Protein 1W9T (pdb70)

B-factor: mean 19.33, std 8.48, range [6.6, 67.16]

CATH classification: 2.60.120.260

Organism: Halalkalibacterium halodurans (strain ATCC BAA-125 / DSM 18197 / FERM 7344 / JCM 9153 / C-125) (NCBI:txid272558)

Solvent-accessible surface area: 11895 Å² total; per-residue (Å²): 142,105,47,81,0,45,113,144,14,67,0,51,53,65,66,37,44,1,6,8,81,63,54,51,12,116,10,124,85,36,50,56,0,0,0,90,0,5,36,22,0,32,0,35,0,57,106,0,74,0,124,140,81,4,57,28,0,29,0,41,0,0,0,77,23,92,3,13,78,0,13,0,49,25,55,38,42,119,16,108,74,42,12,60,1,121,3,56,78,14,53,11,88,48,105,30,73,56,21,91,12,121,4,153,5,132,69,24,70,53,44,1,13,0,10,0,62,27,32,80,159,70,51,0,0,5,0,5,15,1,6,1,120,70,140,107,46,82,0,43,113,144,13,68,0,49,54,65,68,36,77,42,50,7,99,67,54,50,11,118,11,119,85,36,52,56,0,0,0,109,0,49,56,34,18,50,0,36,0,57,104,0,73,0,135,141,79,3,58,28,0,34,0,42,0,0,0,75,22,92,3,14,46,0,2,0,0,25,56,38,40,14,12,18,50,40,12,57,2,119,4,55,78,18,53,11,89,50,104,32,71,55,19,92,12,120,4,154,4,132,71,23,74,55,46,0,13,0,10,0,8,27,33,107,152,70,52,0,0,6,0,5,14,0,4,1,120,54

Radius of gyration: 19.8 Å; Cα contacts (8 Å, |Δi|>4): 829; chains: 2; bounding box: 43×45×56 Å

Sequence (268 aa):
DLKNPYERIQAEAYDAMSGIQTEGTDDDGGGDNIGWINDGDWVKYERVHFERDASSIEVRVASDTPGGRIEIRTGSPTGTLLGDVQVPNTGGWQQWQTVTGNVQIQPGTYDVYLVFKGSPEYDLMNVNWFVFRADLKNPYERIQAEAYDAMSGIQTEGTDDDGGGDNIGWINDGDWVKYERVHFERDASSIEVRVASDTPGGRIEIRTGSPTGTLLGDVQVPNTGGWQQWQTVTGNVQIQPGTYDVYLVFKGSPEYDLMNVNWFVFRA

GO terms:
  GO:0042973 glucan endo-1,3-beta-D-glucosidase activity (F, IDA)
  GO:0000272 polysaccharide catabolic process (P, IDA)

Nearest PDB structures (foldseek):
  1w9s-assembly1_A  TM=1.007E+00  e=1.368E-25  Halalkalibacterium halodurans
  2v4v-assembly1_A  TM=9.618E-01  e=4.106E-14  Ruminiclostridium cellulolyticum
  3c7o-assembly1_A  TM=9.466E-01  e=1.843E-11  Bacillus subtilis
  5fui-assembly1_A  TM=9.137E-01  e=2.925E-11  Zobellia galactanivorans
  8hcj-assembly2_F  TM=9.171E-01  e=2.657E-10  Pseudopedobacter saltans DSM 12145

Structure (mmCIF, N/CA/C/O backbone):
data_1W9T
#
_entry.id   1W9T
#
_cell.length_a   30.711
_cell.length_b   40.967
_cell.length_c   56.039
_cell.angle_alpha   108.89
_cell.angle_beta   105.87
_cell.angle_gamma   90.03
#
_symmetry.space_group_name_H-M   'P 1'
#
loop_
_entity.id
_entity.type
_entity.pdbx_description
1 polymer 'BH0236 PROTEIN'
2 branched beta-D-xylopyranose-(1-4)-beta-D-xylopyranose
3 non-polymer 'SODIUM ION'
4 non-polymer alpha-D-xylopyranose
5 non-polymer beta-D-xylopyranose
6 water water
#
loop_
_atom_site.group_PDB
_atom_site.id
_atom_site.type_symbol
_atom_site.label_atom_id
_atom_site.label_alt_id
_atom_site.label_comp_id
_atom_site.label_asym_id
_atom_site.label_entity_id
_atom_site.label_seq_id
_atom_site.pdbx_PDB_ins_code
_atom_site.Cartn_x
_atom_site.Cartn_y
_atom_site.Cartn_z
_atom_site.occupancy
_atom_site.B_iso_or_equiv
_atom_site.auth_seq_id
_atom_site.auth_comp_id
_atom_site.auth_asym_id
_atom_site.auth_atom_id
_atom_site.pdbx_PDB_model_num
ATOM 1 N N . ASP A 1 7 ? 7.078 -17.787 0.010 1.00 32.07 7 ASP A N 1
ATOM 2 C CA . ASP A 1 7 ? 7.017 -16.587 -0.853 1.00 30.79 7 ASP A CA 1
ATOM 3 C C . ASP A 1 7 ? 5.596 -16.007 -1.051 1.00 27.33 7 ASP A C 1
ATOM 4 O O . ASP A 1 7 ? 5.425 -15.098 -1.879 1.00 28.23 7 ASP A O 1
ATOM 9 N N . LEU A 1 8 ? 4.570 -16.528 -0.358 1.00 23.83 8 LEU A N 1
ATOM 10 C CA . LEU A 1 8 ? 3.260 -15.884 -0.445 1.00 20.37 8 LEU A CA 1
ATOM 11 C C . LEU A 1 8 ? 3.252 -14.873 0.655 1.00 19.02 8 LEU A C 1
ATOM 12 O O . LEU A 1 8 ? 3.847 -15.095 1.701 1.00 19.17 8 LEU A O 1
ATOM 17 N N . LYS A 1 9 ? 2.568 -13.776 0.430 1.00 14.77 9 LYS A N 1
ATOM 18 C CA . LYS A 1 9 ? 2.348 -12.788 1.464 1.00 14.90 9 LYS A CA 1
ATOM 19 C C . LYS A 1 9 ? 0.967 -12.968 2.106 1.00 14.28 9 LYS A C 1
ATOM 20 O O . LYS A 1 9 ? -0.019 -13.363 1.462 1.00 16.23 9 LYS A O 1
ATOM 26 N N . ASN A 1 10 ? 0.922 -12.634 3.389 1.00 14.19 10 ASN A N 1
ATOM 27 C CA . ASN A 1 10 ? -0.293 -12.723 4.173 1.00 13.99 10 ASN A CA 1
ATOM 28 C C . ASN A 1 10 ? -0.976 -11.350 4.298 1.00 13.25 10 ASN A C 1
ATOM 29 O O . ASN A 1 10 ? -0.460 -10.502 5.008 1.00 13.53 10 ASN A O 1
ATOM 34 N N . PRO A 1 11 ? -2.102 -11.103 3.628 1.00 12.65 11 PRO A N 1
ATOM 35 C CA . PRO A 1 11 ? -2.720 -9.779 3.668 1.00 12.81 11 PRO A CA 1
ATOM 36 C C . PRO A 1 11 ? -3.347 -9.448 4.989 1.00 13.30 11 PRO A C 1
ATOM 37 O O . PRO A 1 11 ? -3.704 -8.273 5.219 1.00 12.33 11 PRO A O 1
ATOM 41 N N . TYR A 1 12 ? -3.498 -10.466 5.866 1.00 14.84 12 TYR A N 1
ATOM 42 C CA . TYR A 1 12 ? -4.229 -10.258 7.125 1.00 14.80 12 TYR A CA 1
ATOM 43 C C . TYR A 1 12 ? -3.279 -9.982 8.301 1.00 15.10 12 TYR A C 1
ATOM 44 O O . TYR A 1 12 ? -3.712 -9.895 9.486 1.00 14.73 12 TYR A O 1
ATOM 53 N N . GLU A 1 13 ? -1.986 -9.845 7.982 1.00 14.37 13 GLU A N 1
ATOM 54 C CA . GLU A 1 13 ? -0.984 -9.284 8.884 1.00 15.52 13 GLU A CA 1
ATOM 55 C C . GLU A 1 13 ? -0.311 -8.104 8.160 1.00 13.81 13 GLU A C 1
ATOM 56 O O . GLU A 1 13 ? -0.418 -8.000 6.950 1.00 14.09 13 GLU A O 1
ATOM 62 N N . ARG A 1 14 ? 0.353 -7.217 8.888 1.00 12.75 14 ARG A N 1
ATOM 63 C CA . ARG A 1 14 ? 0.911 -6.019 8.248 1.00 12.26 14 ARG A CA 1
ATOM 64 C C . ARG A 1 14 ? 1.889 -6.432 7.175 1.00 13.56 14 ARG A C 1
ATOM 65 O O . ARG A 1 14 ? 2.663 -7.369 7.350 1.00 13.94 14 ARG A O 1
ATOM 73 N N . ILE A 1 15 ? 1.801 -5.712 6.071 1.00 12.72 15 ILE A N 1
ATOM 74 C CA . ILE A 1 15 ? 2.746 -5.792 4.979 1.00 12.43 15 ILE A CA 1
ATOM 75 C C . ILE A 1 15 ? 3.473 -4.466 4.985 1.00 12.78 15 ILE A C 1
ATOM 76 O O . ILE A 1 15 ? 2.849 -3.414 4.884 1.00 11.00 15 ILE A O 1
ATOM 81 N N . GLN A 1 16 ? 4.803 -4.519 5.122 1.00 11.74 16 GLN A N 1
ATOM 82 C CA . GLN A 1 16 ? 5.603 -3.320 5.157 1.00 12.69 16 GLN A CA 1
ATOM 83 C C . GLN A 1 16 ? 5.710 -2.760 3.775 1.00 12.06 16 GLN A C 1
ATOM 84 O O . GLN A 1 16 ? 6.026 -3.491 2.837 1.00 13.09 16 GLN A O 1
ATOM 90 N N . ALA A 1 17 ? 5.460 -1.479 3.649 1.00 11.30 17 ALA A N 1
ATOM 91 C CA . ALA A 1 17 ? 5.348 -0.855 2.348 1.00 12.59 17 ALA A CA 1
ATOM 92 C C . ALA A 1 17 ? 6.660 -0.944 1.589 1.00 12.12 17 ALA A C 1
ATOM 93 O O . ALA A 1 17 ? 6.612 -0.987 0.341 1.00 13.22 17 ALA A O 1
ATOM 95 N N . GLU A 1 18 ? 7.800 -0.920 2.304 1.00 13.28 18 GLU A N 1
ATOM 96 C CA . GLU A 1 18 ? 9.124 -0.940 1.650 1.00 14.92 18 GLU A CA 1
ATOM 97 C C . GLU A 1 18 ? 9.455 -2.283 1.062 1.00 15.67 18 GLU A C 1
ATOM 98 O O . GLU A 1 18 ? 10.405 -2.398 0.280 1.00 16.16 18 GLU A O 1
ATOM 104 N N . ALA A 1 19 ? 8.692 -3.308 1.450 1.00 16.09 19 ALA A N 1
ATOM 105 C CA . ALA A 1 19 ? 8.941 -4.663 0.986 1.00 16.33 19 ALA A CA 1
ATOM 106 C C . ALA A 1 19 ? 8.200 -4.946 -0.329 1.00 16.22 19 ALA A C 1
ATOM 107 O O . ALA A 1 19 ? 7.535 -5.970 -0.501 1.00 16.40 19 ALA A O 1
ATOM 109 N N . TYR A 1 20 ? 8.282 -4.003 -1.262 1.00 15.38 20 TYR A N 1
ATOM 110 C CA . TYR A 1 20 ? 7.561 -4.172 -2.512 1.00 15.19 20 TYR A CA 1
ATOM 111 C C . TYR A 1 20 ? 8.417 -5.011 -3.454 1.00 13.88 20 TYR A C 1
ATOM 112 O O . TYR A 1 20 ? 9.635 -5.135 -3.270 1.00 15.75 20 TYR A O 1
ATOM 121 N N . ASP A 1 21 ? 7.769 -5.567 -4.463 1.00 13.24 21 ASP A N 1
ATOM 122 C CA . ASP A 1 21 ? 8.424 -6.372 -5.533 1.00 12.53 21 ASP A CA 1
ATOM 123 C C . ASP A 1 21 ? 8.676 -5.580 -6.821 1.00 13.03 21 ASP A C 1
ATOM 124 O O . ASP A 1 21 ? 9.582 -5.937 -7.593 1.00 16.20 21 ASP A O 1
ATOM 129 N N . ALA A 1 22 ? 7.963 -4.491 -7.042 1.00 13.06 22 ALA A N 1
ATOM 130 C CA . ALA A 1 22 ? 8.302 -3.541 -8.072 1.00 12.09 22 ALA A CA 1
ATOM 131 C C . ALA A 1 22 ? 7.659 -2.227 -7.693 1.00 12.61 22 ALA A C 1
ATOM 132 O O . ALA A 1 22 ? 6.773 -2.190 -6.822 1.00 13.31 22 ALA A O 1
ATOM 134 N N . MET A 1 23 ? 8.125 -1.145 -8.288 1.00 12.62 23 MET A N 1
ATOM 135 C CA . MET A 1 23 ? 7.527 0.147 -8.002 1.00 12.79 23 MET A CA 1
ATOM 136 C C . MET A 1 23 ? 7.718 1.090 -9.169 1.00 13.36 23 MET A C 1
ATOM 137 O O . MET A 1 23 ? 8.449 0.784 -10.126 1.00 13.66 23 MET A O 1
ATOM 142 N N . SER A 1 24 ? 6.996 2.203 -9.081 1.00 12.74 24 SER A N 1
ATOM 143 C CA . SER A 1 24 ? 7.188 3.318 -10.019 1.00 12.10 24 SER A CA 1
ATOM 144 C C . SER A 1 24 ? 7.130 4.611 -9.236 1.00 11.75 24 SER A C 1
ATOM 145 O O . SER A 1 24 ? 6.092 4.941 -8.620 1.00 13.09 24 SER A O 1
ATOM 148 N N . GLY A 1 25 ? 8.187 5.366 -9.307 1.00 11.80 25 GLY A N 1
ATOM 149 C CA . GLY A 1 25 ? 8.160 6.738 -8.820 1.00 11.61 25 GLY A CA 1
ATOM 150 C C . GLY A 1 25 ? 8.627 7.027 -7.411 1.00 12.74 25 GLY A C 1
ATOM 151 O O . GLY A 1 25 ? 8.725 8.230 -7.038 1.00 11.91 25 GLY A O 1
ATOM 152 N N . ILE A 1 26 ? 8.922 5.983 -6.608 1.00 12.49 26 ILE A N 1
ATOM 153 C CA . ILE A 1 26 ? 9.109 6.210 -5.170 1.00 13.17 26 ILE A CA 1
ATOM 154 C C . ILE A 1 26 ? 10.516 5.895 -4.634 1.00 13.92 26 ILE A C 1
ATOM 155 O O . ILE A 1 26 ? 11.355 5.356 -5.354 1.00 13.77 26 ILE A O 1
ATOM 160 N N . GLN A 1 27 ? 10.732 6.214 -3.358 1.00 14.89 27 GLN A N 1
ATOM 161 C CA . GLN A 1 27 ? 12.028 6.044 -2.693 1.00 16.37 27 GLN A CA 1
ATOM 162 C C . GLN A 1 27 ? 11.707 5.614 -1.250 1.00 15.53 27 GLN A C 1
ATOM 163 O O . GLN A 1 27 ? 10.592 5.813 -0.765 1.00 14.25 27 GLN A O 1
ATOM 169 N N . THR A 1 28 ? 12.671 4.992 -0.589 1.00 15.17 28 THR A N 1
ATOM 170 C CA . THR A 1 28 ? 12.490 4.576 0.806 1.00 15.55 28 THR A CA 1
ATOM 171 C C . THR A 1 28 ? 13.377 5.409 1.726 1.00 15.58 28 THR A C 1
ATOM 172 O O . THR A 1 28 ? 14.370 6.007 1.287 1.00 15.40 28 THR A O 1
ATOM 176 N N . GLU A 1 29 ? 12.980 5.464 2.988 1.00 14.74 29 GLU A N 1
ATOM 177 C CA . GLU A 1 29 ? 13.728 6.163 4.044 1.00 14.74 29 GLU A CA 1
ATOM 178 C C . GLU A 1 29 ? 13.363 5.510 5.398 1.00 14.82 29 GLU A C 1
ATOM 179 O O . GLU A 1 29 ? 12.339 4.791 5.557 1.00 14.14 29 GLU A O 1
ATOM 185 N N . GLY A 1 30 ? 14.209 5.766 6.372 1.00 16.26 30 GLY A N 1
ATOM 186 C CA . GLY A 1 30 ? 13.962 5.299 7.732 1.00 16.08 30 GLY A CA 1
ATOM 187 C C . GLY A 1 30 ? 12.802 6.096 8.305 1.00 16.17 30 GLY A C 1
ATOM 188 O O . GLY A 1 30 ? 12.724 7.310 8.083 1.00 16.70 30 GLY A O 1
ATOM 189 N N . THR A 1 31 ? 11.901 5.411 9.007 1.00 16.39 31 THR A N 1
ATOM 190 C CA . THR A 1 31 ? 10.756 6.057 9.612 1.00 17.33 31 THR A CA 1
ATOM 191 C C . THR A 1 31 ? 10.969 6.411 11.100 1.00 18.50 31 THR A C 1
ATOM 192 O O . THR A 1 31 ? 11.657 5.703 11.808 1.00 17.11 31 THR A O 1
ATOM 196 N N . ASP A 1 32 ? 10.358 7.513 11.546 1.00 20.24 32 ASP A N 1
ATOM 197 C CA . ASP A 1 32 ? 10.258 7.911 12.939 1.00 21.66 32 ASP A CA 1
ATOM 198 C C . ASP A 1 32 ? 8.959 7.447 13.565 1.00 22.61 32 ASP A C 1
ATOM 199 O O . ASP A 1 32 ? 8.636 7.799 14.699 1.00 22.65 32 ASP A O 1
ATOM 204 N N . ASP A 1 33 ? 8.189 6.633 12.859 1.00 21.95 33 ASP A N 1
ATOM 205 C CA . ASP A 1 33 ? 7.006 6.041 13.455 1.00 22.83 33 ASP A CA 1
ATOM 206 C C . ASP A 1 33 ? 7.446 5.115 14.543 1.00 25.27 33 ASP A C 1
ATOM 207 O O . ASP A 1 33 ? 8.561 4.571 14.506 1.00 24.29 33 ASP A O 1
ATOM 212 N N . ASP A 1 34 ? 6.566 4.907 15.514 1.00 29.75 34 ASP A N 1
ATOM 213 C CA . ASP A 1 34 ? 6.890 3.989 16.598 1.00 33.18 34 ASP A CA 1
ATOM 214 C C . ASP A 1 34 ? 7.087 2.585 16.010 1.00 33.06 34 ASP A C 1
ATOM 215 O O . ASP A 1 34 ? 6.439 2.199 15.070 1.00 34.44 34 ASP A O 1
ATOM 220 N N . GLY A 1 35 ? 8.097 1.872 16.495 1.00 33.06 35 GLY A N 1
ATOM 221 C CA . GLY A 1 35 ? 8.459 0.595 15.935 1.00 32.09 35 GLY A CA 1
ATOM 222 C C . GLY A 1 35 ? 9.616 0.772 14.981 1.00 31.62 35 GLY A C 1
ATOM 223 O O . GLY A 1 35 ? 10.178 -0.208 14.558 1.00 33.60 35 GLY A O 1
ATOM 224 N N . GLY A 1 36 ? 9.966 2.001 14.597 1.00 29.23 36 GLY A N 1
ATOM 225 C CA . GLY A 1 36 ? 11.073 2.203 13.665 1.00 27.64 36 GLY A CA 1
ATOM 226 C C . GLY A 1 36 ? 10.829 1.503 12.349 1.00 25.98 36 GLY A C 1
ATOM 227 O O . GLY A 1 36 ? 9.692 1.303 11.940 1.00 26.63 36 GLY A O 1
ATOM 228 N N . GLY A 1 37 ? 11.892 1.078 11.698 1.00 23.45 37 GLY A N 1
ATOM 229 C CA . GLY A 1 37 ? 11.765 0.522 10.350 1.00 21.34 37 GLY A CA 1
ATOM 230 C C . GLY A 1 37 ? 11.816 1.580 9.257 1.00 19.12 37 GLY A C 1
ATOM 231 O O . GLY A 1 37 ? 12.481 2.618 9.398 1.00 16.82 37 GLY A O 1
ATOM 232 N N . ASP A 1 38 ? 11.099 1.328 8.163 1.00 17.00 38 ASP A N 1
ATOM 233 C CA . ASP A 1 38 ? 11.193 2.198 7.003 1.00 16.32 38 ASP A CA 1
ATOM 234 C C . ASP A 1 38 ? 9.820 2.570 6.469 1.00 15.59 38 ASP A C 1
ATOM 235 O O . ASP A 1 38 ? 8.842 1.908 6.751 1.00 15.01 38 ASP A O 1
ATOM 240 N N . ASN A 1 39 ? 9.779 3.614 5.660 1.00 13.71 39 ASN A N 1
ATOM 241 C CA . ASN A 1 39 ? 8.580 3.937 4.887 1.00 13.91 39 ASN A CA 1
ATOM 242 C C . ASN A 1 39 ? 8.961 4.208 3.446 1.00 13.22 39 ASN A C 1
ATOM 243 O O . ASN A 1 39 ? 10.150 4.485 3.152 1.00 13.02 39 ASN A O 1
ATOM 248 N N . ILE A 1 40 ? 7.980 4.092 2.544 1.00 12.90 40 ILE A N 1
ATOM 249 C CA . ILE A 1 40 ? 8.118 4.606 1.218 1.00 12.95 40 ILE A CA 1
ATOM 250 C C . ILE A 1 40 ? 7.667 6.064 1.231 1.00 12.93 40 ILE A C 1
ATOM 251 O O . ILE A 1 40 ? 6.871 6.512 2.112 1.00 11.44 40 ILE A O 1
ATOM 256 N N . GLY A 1 41 ? 8.216 6.831 0.302 1.00 13.02 41 GLY A N 1
ATOM 257 C CA . GLY A 1 41 ? 7.917 8.266 0.239 1.00 12.54 41 GLY A CA 1
ATOM 258 C C . GLY A 1 41 ? 8.266 8.791 -1.141 1.00 12.55 41 GLY A C 1
ATOM 259 O O . GLY A 1 41 ? 8.416 7.996 -2.092 1.00 12.79 41 GLY A O 1
ATOM 260 N N . TRP A 1 42 ? 8.360 10.105 -1.255 1.00 12.85 42 TRP A N 1
ATOM 261 C CA . TRP A 1 42 ? 8.490 10.790 -2.544 1.00 13.42 42 TRP A CA 1
ATOM 262 C C . TRP A 1 42 ? 7.388 10.304 -3.521 1.00 12.77 42 TRP A C 1
ATOM 263 O O . TRP A 1 42 ? 7.666 9.850 -4.652 1.00 13.55 42 TRP A O 1
ATOM 274 N N . ILE A 1 43 ? 6.156 10.312 -2.995 1.00 12.99 43 ILE A N 1
ATOM 275 C CA . ILE A 1 43 ? 4.978 9.755 -3.705 1.00 13.10 43 ILE A CA 1
ATOM 276 C C . ILE A 1 43 ? 4.282 10.870 -4.461 1.00 13.72 43 ILE A C 1
ATOM 277 O O . ILE A 1 43 ? 4.006 11.933 -3.903 1.00 11.59 43 ILE A O 1
ATOM 282 N N . ASN A 1 44 ? 4.094 10.627 -5.776 1.00 13.07 44 ASN A N 1
ATOM 283 C CA . ASN A 1 44 ? 3.362 11.554 -6.649 1.00 13.20 44 ASN A CA 1
ATOM 284 C C . ASN A 1 44 ? 2.217 10.899 -7.395 1.00 12.36 44 ASN A C 1
ATOM 285 O O . ASN A 1 44 ? 2.110 9.680 -7.483 1.00 11.64 44 ASN A O 1
ATOM 290 N N . ASP A 1 45 ? 1.322 11.724 -7.910 1.00 13.16 45 ASP A N 1
ATOM 291 C CA . ASP A 1 45 ? 0.157 11.263 -8.636 1.00 13.05 45 ASP A CA 1
ATOM 292 C C . ASP A 1 45 ? 0.558 10.297 -9.755 1.00 13.05 45 ASP A C 1
ATOM 293 O O . ASP A 1 45 ? 1.300 10.692 -10.680 1.00 14.83 45 ASP A O 1
ATOM 298 N N . GLY A 1 46 ? 0.049 9.069 -9.705 1.00 13.02 46 GLY A N 1
ATOM 299 C CA . GLY A 1 46 ? 0.333 8.058 -10.731 1.00 13.61 46 GLY A CA 1
ATOM 300 C C . GLY A 1 46 ? 1.377 7.038 -10.376 1.00 13.79 46 GLY A C 1
ATOM 301 O O . GLY A 1 46 ? 1.584 6.075 -11.157 1.00 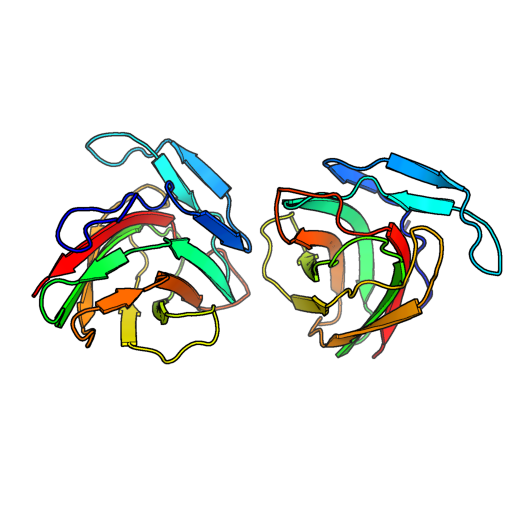12.96 46 GLY A O 1
ATOM 302 N N . ASP A 1 47 ? 2.059 7.280 -9.245 1.00 12.87 47 ASP A N 1
ATOM 303 C CA . ASP A 1 47 ? 3.060 6.339 -8.727 1.00 13.25 47 ASP A CA 1
ATOM 304 C C . ASP A 1 47 ? 2.395 5.116 -8.161 1.00 13.18 47 ASP A C 1
ATOM 305 O O . ASP A 1 47 ? 1.202 5.117 -7.896 1.00 13.14 47 ASP A O 1
ATOM 310 N N . TRP A 1 48 ? 3.189 4.064 -7.999 1.00 12.71 48 TRP A N 1
ATOM 311 C CA . TRP A 1 48 ? 2.632 2.844 -7.462 1.00 12.00 48 TRP A CA 1
ATOM 312 C C . TRP A 1 48 ? 3.709 1.940 -6.857 1.00 12.47 48 TRP A C 1
ATOM 313 O O . TRP A 1 48 ? 4.898 2.054 -7.158 1.00 12.09 48 TRP A O 1
ATOM 324 N N . VAL A 1 49 ? 3.216 0.976 -6.091 1.00 12.86 49 VAL A N 1
ATOM 325 C CA . VAL A 1 49 ? 4.013 -0.151 -5.557 1.00 12.60 49 VAL A CA 1
ATOM 326 C C . VAL A 1 49 ? 3.257 -1.416 -5.743 1.00 12.83 49 VAL A C 1
ATOM 327 O O . VAL A 1 49 ? 2.031 -1.397 -5.641 1.00 12.21 49 VAL A O 1
ATOM 331 N N . LYS A 1 50 ? 3.999 -2.489 -6.021 1.00 11.02 50 LYS A N 1
ATOM 332 C CA . LYS A 1 50 ? 3.462 -3.837 -6.313 1.00 11.71 50 LYS A CA 1
ATOM 333 C C . LYS A 1 50 ? 3.960 -4.826 -5.276 1.00 12.15 50 LYS A C 1
ATOM 334 O O . LYS A 1 50 ? 5.163 -4.887 -5.036 1.00 13.28 50 LYS A O 1
ATOM 340 N N . TYR A 1 51 ? 3.033 -5.642 -4.763 1.00 10.98 51 TYR A N 1
ATOM 341 C CA . TYR A 1 51 ? 3.321 -6.701 -3.794 1.00 11.69 51 TYR A CA 1
ATOM 342 C C . TYR A 1 51 ? 2.810 -8.007 -4.444 1.00 11.63 51 TYR A C 1
ATOM 343 O O . TYR A 1 51 ? 1.614 -8.170 -4.648 1.00 12.95 51 TYR A O 1
ATOM 352 N N . GLU A 1 52 ? 3.729 -8.853 -4.866 1.00 12.75 52 GLU A N 1
ATOM 353 C CA . GLU A 1 52 ? 3.400 -10.100 -5.555 1.00 13.35 52 GLU A CA 1
ATOM 354 C C . GLU A 1 52 ? 2.941 -11.195 -4.564 1.00 14.22 52 GLU A C 1
ATOM 355 O O . GLU A 1 52 ? 3.357 -11.236 -3.401 1.00 14.38 52 GLU A O 1
ATOM 361 N N . ARG A 1 53 ? 2.093 -12.069 -5.079 1.00 15.10 53 ARG A N 1
ATOM 362 C CA . ARG A 1 53 ? 1.709 -13.310 -4.412 1.00 15.50 53 ARG A CA 1
ATOM 363 C C . ARG A 1 53 ? 1.056 -13.081 -3.055 1.00 14.67 53 ARG A C 1
ATOM 364 O O . ARG A 1 53 ? 1.284 -13.796 -2.093 1.00 14.96 53 ARG A O 1
ATOM 372 N N . VAL A 1 54 ? 0.132 -12.127 -3.029 1.00 15.13 54 VAL A N 1
ATOM 373 C CA . VAL A 1 54 ? -0.666 -11.866 -1.836 1.00 15.18 54 VAL A CA 1
ATOM 374 C C . VAL A 1 54 ? -1.844 -12.821 -1.815 1.00 14.81 54 VAL A C 1
ATOM 375 O O . VAL A 1 54 ? -2.707 -12.734 -2.650 1.00 15.70 54 VAL A O 1
ATOM 379 N N . HIS A 1 55 ? -1.867 -13.728 -0.842 1.00 14.84 55 HIS A N 1
ATOM 380 C CA . HIS A 1 55 ? -2.900 -14.734 -0.806 1.00 15.02 55 HIS A CA 1
ATOM 381 C C . HIS A 1 55 ? -4.006 -14.438 0.207 1.00 14.86 55 HIS A C 1
ATOM 382 O O . HIS A 1 55 ? -3.780 -14.432 1.405 1.00 15.72 55 HIS A O 1
ATOM 389 N N . PHE A 1 56 ? -5.228 -14.295 -0.298 1.00 15.86 56 PHE A N 1
ATOM 390 C CA . PHE A 1 56 ? -6.417 -14.090 0.543 1.00 16.34 56 PHE A CA 1
ATOM 391 C C . PHE A 1 56 ? -7.178 -15.409 0.730 1.00 16.70 56 PHE A C 1
ATOM 392 O O . PHE A 1 56 ? -7.753 -15.912 -0.234 1.00 17.34 56 PHE A O 1
ATOM 400 N N . GLU A 1 57 ? -7.177 -15.922 1.956 1.00 18.61 57 GLU A N 1
ATOM 401 C CA . GLU A 1 57 ? -7.878 -17.184 2.274 1.00 20.82 57 GLU A CA 1
ATOM 402 C C . GLU A 1 57 ? -9.385 -16.945 2.370 1.00 20.51 57 GLU A C 1
ATOM 403 O O . GLU A 1 57 ? -10.178 -17.869 2.253 1.00 20.51 57 GLU A O 1
ATOM 409 N N . ARG A 1 58 ? -9.766 -15.715 2.669 1.00 20.64 58 ARG A N 1
ATOM 410 C CA . ARG A 1 58 ? -11.147 -15.327 2.791 1.00 21.43 58 ARG A CA 1
ATOM 411 C C . ARG A 1 58 ? -11.331 -13.913 2.256 1.00 20.23 58 ARG A C 1
ATOM 412 O O . ARG A 1 58 ? -10.341 -13.217 2.000 1.00 17.54 58 ARG A O 1
ATOM 420 N N . ASP A 1 59 ? -12.593 -13.496 2.116 1.00 19.45 59 ASP A N 1
ATOM 421 C CA . ASP A 1 59 ? -12.869 -12.210 1.494 1.00 19.38 59 ASP A CA 1
ATOM 422 C C . ASP A 1 59 ? -12.370 -11.096 2.400 1.00 19.10 59 ASP A C 1
ATOM 423 O O . ASP A 1 59 ? -12.550 -11.182 3.612 1.00 19.60 59 ASP A O 1
ATOM 428 N N . ALA A 1 60 ? -11.758 -10.084 1.794 1.00 18.64 60 ALA A N 1
ATOM 429 C CA . ALA A 1 60 ? -11.335 -8.848 2.514 1.00 17.99 60 ALA A CA 1
ATOM 430 C C . ALA A 1 60 ? -12.422 -7.789 2.301 1.00 17.75 60 ALA A C 1
ATOM 431 O O . ALA A 1 60 ? -12.975 -7.676 1.156 1.00 17.42 60 ALA A O 1
ATOM 433 N N . SER A 1 61 ? -12.703 -7.026 3.356 1.00 17.87 61 SER A N 1
ATOM 434 C CA . SER A 1 61 ? -13.693 -5.938 3.314 1.00 17.98 61 SER A CA 1
ATOM 435 C C . SER A 1 61 ? -13.160 -4.528 3.581 1.00 18.10 61 SER A C 1
ATOM 436 O O . SER A 1 61 ? -13.849 -3.559 3.312 1.00 16.85 61 SER A O 1
ATOM 439 N N . SER A 1 62 ? -11.930 -4.419 4.074 1.00 17.07 62 SER A N 1
ATOM 440 C CA . SER A 1 62 ? -11.312 -3.120 4.238 1.00 17.50 62 SER A CA 1
ATOM 441 C C . SER A 1 62 ? -9.789 -3.268 4.308 1.00 15.66 62 SER A C 1
ATOM 442 O O . SER A 1 62 ? -9.241 -4.352 4.435 1.00 13.72 62 SER A O 1
ATOM 445 N N . ILE A 1 63 ? -9.143 -2.136 4.180 1.00 15.46 63 ILE A N 1
ATOM 446 C CA . ILE A 1 63 ? -7.703 -2.028 4.272 1.00 14.60 63 ILE A CA 1
ATOM 447 C C . ILE A 1 63 ? -7.420 -0.907 5.264 1.00 15.64 63 ILE A C 1
ATOM 448 O O . ILE A 1 63 ? -8.182 0.107 5.333 1.00 14.91 63 ILE A O 1
ATOM 453 N N . GLU A 1 64 ? -6.343 -1.090 6.028 1.00 14.21 64 GLU A N 1
ATOM 454 C CA . GLU A 1 64 ? -5.909 -0.105 6.996 1.00 15.49 64 GLU A CA 1
ATOM 455 C C . GLU A 1 64 ? -4.489 0.234 6.593 1.00 14.09 64 GLU A C 1
ATOM 456 O O . GLU A 1 64 ? -3.703 -0.658 6.265 1.00 14.99 64 GLU A O 1
ATOM 467 N N . VAL A 1 65 ? -4.184 1.527 6.524 1.00 13.33 65 VAL A N 1
ATOM 468 C CA . VAL A 1 65 ? -2.905 1.961 6.013 1.00 12.42 65 VAL A CA 1
ATOM 469 C C . VAL A 1 65 ? -2.302 2.962 6.975 1.00 13.26 65 VAL A C 1
ATOM 470 O O . VAL A 1 65 ? -2.990 3.883 7.382 1.00 13.82 65 VAL A O 1
ATOM 474 N N . ARG A 1 66 ? -1.017 2.804 7.261 1.00 12.30 66 ARG A N 1
ATOM 475 C CA . ARG A 1 66 ? -0.285 3.694 8.152 1.00 11.73 66 ARG A CA 1
ATOM 476 C C . ARG A 1 66 ? 0.407 4.756 7.257 1.00 12.04 66 ARG A C 1
ATOM 477 O O . ARG A 1 66 ? 1.310 4.440 6.478 1.00 11.77 66 ARG A O 1
ATOM 485 N N . VAL A 1 67 ? -0.005 6.000 7.413 1.00 12.59 67 VAL A N 1
ATOM 486 C CA . VAL A 1 67 ? 0.315 7.105 6.461 1.00 12.63 67 VAL A CA 1
ATOM 487 C C . VAL A 1 67 ? 0.776 8.391 7.203 1.00 13.63 67 VAL A C 1
ATOM 488 O O . VAL A 1 67 ? 0.478 8.580 8.389 1.00 13.76 67 VAL A O 1
ATOM 492 N N . ALA A 1 68 ? 1.529 9.211 6.490 1.00 12.69 68 ALA A N 1
ATOM 493 C CA . ALA A 1 68 ? 1.862 10.544 6.962 1.00 13.13 68 ALA A CA 1
ATOM 494 C C . ALA A 1 68 ? 1.867 11.475 5.753 1.00 13.31 68 ALA A C 1
ATOM 495 O O . ALA A 1 68 ? 2.167 11.064 4.622 1.00 11.75 68 ALA A O 1
ATOM 497 N N . SER A 1 69 ? 1.565 12.736 5.988 1.00 12.99 69 SER A N 1
ATOM 498 C CA . SER A 1 69 ? 1.707 13.722 4.901 1.00 13.11 69 SER A CA 1
ATOM 499 C C . SER A 1 69 ? 1.855 15.109 5.473 1.00 12.56 69 SER A C 1
ATOM 500 O O . SER A 1 69 ? 1.114 15.478 6.380 1.00 13.11 69 SER A O 1
ATOM 503 N N . ASP A 1 70 ? 2.741 15.883 4.863 1.00 14.16 70 ASP A N 1
ATOM 504 C CA . ASP A 1 70 ? 2.884 17.307 5.159 1.00 14.33 70 ASP A CA 1
ATOM 505 C C . ASP A 1 70 ? 2.151 18.174 4.136 1.00 15.51 70 ASP A C 1
ATOM 506 O O . ASP A 1 70 ? 2.253 19.391 4.166 1.00 16.86 70 ASP A O 1
ATOM 511 N N . THR A 1 71 ? 1.450 17.555 3.201 1.00 14.09 71 THR A N 1
ATOM 512 C CA . THR A 1 71 ? 0.708 18.284 2.158 1.00 14.63 71 THR A CA 1
ATOM 513 C C . THR A 1 71 ? -0.793 17.949 2.258 1.00 15.28 71 THR A C 1
ATOM 514 O O . THR A 1 71 ? -1.225 17.285 3.186 1.00 15.61 71 THR A O 1
ATOM 518 N N . PRO A 1 72 ? -1.613 18.416 1.329 1.00 15.69 72 PRO A N 1
ATOM 519 C CA . PRO A 1 72 ? -3.010 18.046 1.343 1.00 15.92 72 PRO A CA 1
ATOM 520 C C . PRO A 1 72 ? -3.313 16.545 1.201 1.00 16.11 72 PRO A C 1
ATOM 521 O O . PRO A 1 72 ? -4.450 16.127 1.432 1.00 15.59 72 PRO A O 1
ATOM 525 N N . GLY A 1 73 ? -2.330 15.749 0.834 1.00 14.27 73 GLY A N 1
ATOM 526 C CA . GLY A 1 73 ? -2.568 14.315 0.827 1.00 15.63 73 GLY A CA 1
ATOM 527 C C . GLY A 1 73 ? -3.082 13.867 -0.513 1.00 15.07 73 GLY A C 1
ATOM 528 O O . GLY A 1 73 ? -2.744 14.439 -1.535 1.00 15.73 73 GLY A O 1
ATOM 529 N N . GLY A 1 74 ? -3.880 12.809 -0.509 1.00 14.49 74 GLY A N 1
ATOM 530 C CA . GLY A 1 74 ? -4.398 12.253 -1.736 1.00 14.83 74 GLY A CA 1
ATOM 531 C C . GLY A 1 74 ? -5.145 10.992 -1.459 1.00 15.49 74 GLY A C 1
ATOM 532 O O . GLY A 1 74 ? -5.828 10.885 -0.445 1.00 15.42 74 GLY A O 1
ATOM 533 N N . ARG A 1 75 ? -5.024 10.042 -2.352 1.00 14.75 75 ARG A N 1
ATOM 534 C CA . ARG A 1 75 ? -5.705 8.784 -2.154 1.00 15.62 75 ARG A CA 1
ATOM 535 C C . ARG A 1 75 ? -4.894 7.629 -2.637 1.00 14.73 75 ARG A C 1
ATOM 536 O O . ARG A 1 75 ? -3.985 7.817 -3.418 1.00 14.91 75 ARG A O 1
ATOM 544 N N . ILE A 1 76 ? -5.218 6.447 -2.109 1.00 13.96 76 ILE A N 1
ATOM 545 C CA . ILE A 1 76 ? -4.587 5.210 -2.498 1.00 12.90 76 ILE A CA 1
ATOM 546 C C . ILE A 1 76 ? -5.649 4.331 -3.127 1.00 12.48 76 ILE A C 1
ATOM 547 O O . ILE A 1 76 ? -6.656 4.014 -2.502 1.00 11.86 76 ILE A O 1
ATOM 552 N N . GLU A 1 77 ? -5.411 3.960 -4.374 1.00 11.11 77 GLU A N 1
ATOM 553 C CA . GLU A 1 77 ? -6.280 3.016 -5.063 1.00 11.70 77 GLU A CA 1
ATOM 554 C C . GLU A 1 77 ? -5.683 1.618 -4.910 1.00 12.31 77 GLU A C 1
ATOM 555 O O . GLU A 1 77 ? -4.475 1.406 -5.063 1.00 13.13 77 GLU A O 1
ATOM 561 N N . ILE A 1 78 ? -6.545 0.666 -4.658 1.00 13.43 78 ILE A N 1
ATOM 562 C CA . ILE A 1 78 ? -6.152 -0.722 -4.551 1.00 14.44 78 ILE A CA 1
ATOM 563 C C . ILE A 1 78 ? -6.598 -1.452 -5.816 1.00 14.16 78 ILE A C 1
ATOM 564 O O . ILE A 1 78 ? -7.798 -1.550 -6.080 1.00 13.19 78 ILE A O 1
ATOM 569 N N . ARG A 1 79 ? -5.652 -2.019 -6.541 1.00 13.35 79 ARG A N 1
ATOM 570 C CA . ARG A 1 79 ? -5.877 -2.679 -7.812 1.00 13.41 79 ARG A CA 1
ATOM 571 C C . ARG A 1 79 ? -5.073 -3.950 -7.803 1.00 14.01 79 ARG A C 1
ATOM 572 O O . ARG A 1 79 ? -4.170 -4.108 -6.998 1.00 14.41 79 ARG A O 1
ATOM 580 N N . THR A 1 80 ? -5.425 -4.881 -8.677 1.00 13.47 80 THR A N 1
ATOM 581 C CA . THR A 1 80 ? -4.625 -6.100 -8.799 1.00 14.48 80 THR A CA 1
ATOM 582 C C . THR A 1 80 ? -4.286 -6.386 -10.241 1.00 14.57 80 THR A C 1
ATOM 583 O O . THR A 1 80 ? -4.942 -5.922 -11.168 1.00 13.48 80 THR A O 1
ATOM 587 N N . GLY A 1 81 ? -3.278 -7.217 -10.406 1.00 15.53 81 GLY A N 1
ATOM 588 C CA . GLY A 1 81 ? -2.886 -7.702 -11.733 1.00 15.24 81 GLY A CA 1
ATOM 589 C C . GLY A 1 81 ? -1.919 -6.779 -12.458 1.00 15.34 81 GLY A C 1
ATOM 590 O O . GLY A 1 81 ? -0.880 -7.223 -12.969 1.00 16.78 81 GLY A O 1
ATOM 591 N N . SER A 1 82 ? -2.245 -5.497 -12.480 1.00 14.29 82 SER A N 1
ATOM 592 C CA . SER A 1 82 ? -1.410 -4.466 -13.075 1.00 14.69 82 SER A CA 1
ATOM 593 C C . SER A 1 82 ? -1.831 -3.120 -12.502 1.00 14.80 82 SER A C 1
ATOM 594 O O . SER A 1 82 ? -2.834 -3.052 -11.783 1.00 12.61 82 SER A O 1
ATOM 597 N N . PRO A 1 83 ? -1.076 -2.073 -12.771 1.00 14.79 83 PRO A N 1
ATOM 598 C CA . PRO A 1 83 ? -1.431 -0.760 -12.214 1.00 14.15 83 PRO A CA 1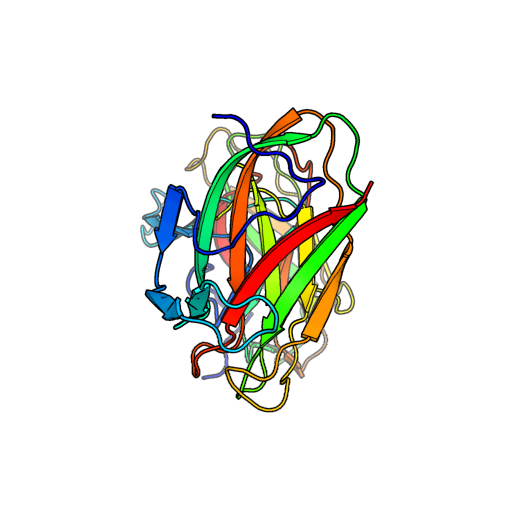
ATOM 599 C C . PRO A 1 83 ? -2.783 -0.268 -12.728 1.00 14.45 83 PRO A C 1
ATOM 600 O O . PRO A 1 83 ? -3.352 0.660 -12.140 1.00 14.99 83 PRO A O 1
ATOM 604 N N . THR A 1 84 ? -3.256 -0.855 -13.847 1.00 13.19 84 THR A N 1
ATOM 605 C CA . THR A 1 84 ? -4.580 -0.459 -14.433 1.00 13.23 84 THR A CA 1
ATOM 606 C C . THR A 1 84 ? -5.668 -1.454 -14.073 1.00 13.81 84 THR A C 1
ATOM 607 O O . THR A 1 84 ? -6.814 -1.268 -14.427 1.00 13.45 84 THR A O 1
ATOM 611 N N . GLY A 1 85 ? -5.372 -2.455 -13.273 1.00 13.68 85 GLY A N 1
ATOM 612 C CA . GLY A 1 85 ? -6.382 -3.454 -12.976 1.00 13.70 85 GLY A CA 1
ATOM 613 C C . GLY A 1 85 ? -7.552 -2.912 -12.232 1.00 12.38 85 GLY A C 1
ATOM 614 O O . GLY A 1 85 ? -7.489 -1.829 -11.664 1.00 12.46 85 GLY A O 1
ATOM 615 N N . THR A 1 86 ? -8.653 -3.665 -12.286 1.00 14.69 86 THR A N 1
ATOM 616 C CA . THR A 1 86 ? -9.890 -3.198 -11.659 1.00 13.74 86 THR A CA 1
ATOM 617 C C . THR A 1 86 ? -9.713 -2.692 -10.230 1.00 13.24 86 THR A C 1
ATOM 618 O O . THR A 1 86 ? -9.136 -3.384 -9.399 1.00 13.96 86 THR A O 1
ATOM 622 N N . LEU A 1 87 ? -10.270 -1.507 -9.950 1.00 12.70 87 LEU A N 1
ATOM 623 C CA . LEU A 1 87 ? -10.251 -0.924 -8.625 1.00 12.73 87 LEU A CA 1
ATOM 624 C C . LEU A 1 87 ? -11.062 -1.753 -7.655 1.00 12.83 87 LEU A C 1
ATOM 625 O O . LEU A 1 87 ? -12.281 -1.941 -7.866 1.00 12.78 87 LEU A O 1
ATOM 630 N N . LEU A 1 88 ? -10.411 -2.223 -6.604 1.00 11.80 88 LEU A N 1
ATOM 631 C CA . LEU A 1 88 ? -11.085 -2.996 -5.543 1.00 13.56 88 LEU A CA 1
ATOM 632 C C . LEU A 1 88 ? -11.494 -2.203 -4.310 1.00 14.45 88 LEU A C 1
ATOM 633 O O . LEU A 1 88 ? -12.290 -2.679 -3.477 1.00 14.38 88 LEU A O 1
ATOM 638 N N . GLY A 1 89 ? -10.949 -0.989 -4.205 1.00 13.07 89 GLY A N 1
ATOM 639 C CA . GLY A 1 89 ? -11.231 -0.073 -3.120 1.00 14.26 89 GLY A CA 1
ATOM 640 C C . GLY A 1 89 ? -10.261 1.077 -3.146 1.00 14.20 89 GLY A C 1
ATOM 641 O O . GLY A 1 89 ? -9.318 1.113 -3.914 1.00 14.64 89 GLY A O 1
ATOM 642 N N . ASP A 1 90 ? -10.552 2.103 -2.375 1.00 15.77 90 ASP A N 1
ATOM 643 C CA . ASP A 1 90 ? -9.607 3.190 -2.211 1.00 16.87 90 ASP A CA 1
ATOM 644 C C . ASP A 1 90 ? -9.611 3.722 -0.771 1.00 16.34 90 ASP A C 1
ATOM 645 O O . ASP A 1 90 ? -10.490 3.401 0.069 1.00 15.80 90 ASP A O 1
ATOM 650 N N . VAL A 1 91 ? -8.606 4.512 -0.492 1.00 15.92 91 VAL A N 1
ATOM 651 C CA . VAL A 1 91 ? -8.389 5.061 0.850 1.00 17.32 91 VAL A CA 1
ATOM 652 C C . VAL A 1 91 ? -8.035 6.518 0.710 1.00 16.30 91 VAL A C 1
ATOM 653 O O . VAL A 1 91 ? -7.188 6.863 -0.100 1.00 15.23 91 VAL A O 1
ATOM 657 N N . GLN A 1 92 ? -8.671 7.366 1.496 1.00 15.72 92 GLN A N 1
ATOM 658 C CA . GLN A 1 92 ? -8.333 8.784 1.475 1.00 16.89 92 GLN A CA 1
ATOM 659 C C . GLN A 1 92 ? -7.252 9.055 2.496 1.00 16.12 92 GLN A C 1
ATOM 660 O O . GLN A 1 92 ? -7.355 8.618 3.629 1.00 17.32 92 GLN A O 1
ATOM 666 N N . VAL A 1 93 ? -6.229 9.774 2.099 1.00 15.64 93 VAL A N 1
ATOM 667 C CA . VAL A 1 93 ? -5.118 10.159 2.968 1.00 14.45 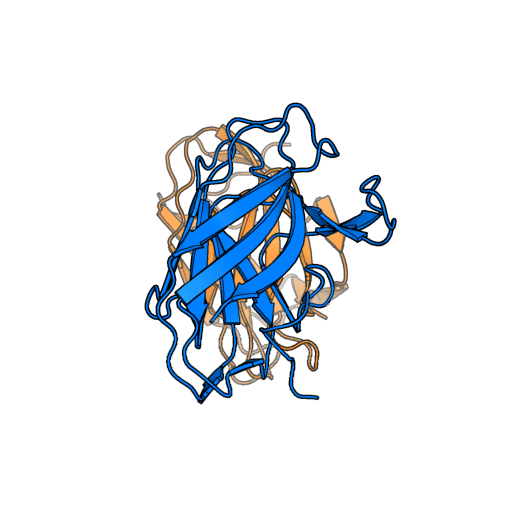93 VAL A CA 1
ATOM 668 C C . VAL A 1 93 ? -5.103 11.676 3.085 1.00 14.42 93 VAL A C 1
ATOM 669 O O . VAL A 1 93 ? -4.864 12.418 2.094 1.00 14.22 93 VAL A O 1
ATOM 673 N N . PRO A 1 94 ? -5.304 12.154 4.302 1.00 15.68 94 PRO A N 1
ATOM 674 C CA . PRO A 1 94 ? -5.313 13.579 4.577 1.00 16.73 94 PRO A CA 1
ATOM 675 C C . PRO A 1 94 ? -3.933 14.122 4.927 1.00 16.64 94 PRO A C 1
ATOM 676 O O . PRO A 1 94 ? -2.965 13.374 5.145 1.00 14.48 94 PRO A O 1
ATOM 680 N N . ASN A 1 95 ? -3.854 15.447 5.083 1.00 16.11 95 ASN A N 1
ATOM 681 C CA . ASN A 1 95 ? -2.706 16.036 5.768 1.00 16.58 95 ASN A CA 1
ATOM 682 C C . ASN A 1 95 ? -2.672 15.522 7.185 1.00 16.15 95 ASN A C 1
ATOM 683 O O . ASN A 1 95 ? -3.718 15.485 7.847 1.00 18.62 95 ASN A O 1
ATOM 688 N N . THR A 1 96 ? -1.502 15.120 7.645 1.00 14.78 96 THR A N 1
ATOM 689 C CA . THR A 1 96 ? -1.343 14.571 9.001 1.00 14.54 96 THR A CA 1
ATOM 690 C C . THR A 1 96 ? -0.509 15.468 9.874 1.00 15.92 96 THR A C 1
ATOM 691 O O . THR A 1 96 ? -0.314 15.135 11.042 1.00 17.30 96 THR A O 1
ATOM 695 N N . GLY A 1 97 ? 0.010 16.567 9.328 1.00 16.23 97 GLY A N 1
ATOM 696 C CA . GLY A 1 97 ? 0.766 17.528 10.152 1.00 16.17 97 GLY A CA 1
ATOM 697 C C . GLY A 1 97 ? 2.262 17.422 9.924 1.00 15.74 97 GLY A C 1
ATOM 698 O O . GLY A 1 97 ? 3.033 18.211 10.473 1.00 17.80 97 GLY A O 1
ATOM 699 N N . GLY A 1 98 ? 2.716 16.480 9.088 1.00 14.38 98 GLY A N 1
ATOM 700 C CA . GLY A 1 98 ? 4.150 16.389 8.768 1.00 14.68 98 GLY A CA 1
ATOM 701 C C . GLY A 1 98 ? 4.553 15.060 8.130 1.00 14.03 98 GLY A C 1
ATOM 702 O O . GLY A 1 98 ? 3.781 14.118 8.161 1.00 15.50 98 GLY A O 1
ATOM 703 N N . TRP A 1 99 ? 5.747 14.989 7.562 1.00 15.04 99 TRP A N 1
ATOM 704 C CA . TRP A 1 99 ? 6.145 13.779 6.871 1.00 14.18 99 TRP A CA 1
ATOM 705 C C . TRP A 1 99 ? 6.363 12.575 7.775 1.00 14.90 99 TRP A C 1
ATOM 706 O O . TRP A 1 99 ? 6.374 11.407 7.278 1.00 14.25 99 TRP A O 1
ATOM 717 N N . GLN A 1 100 ? 6.521 12.820 9.088 1.00 15.58 100 GLN A N 1
ATOM 718 C CA . GLN A 1 100 ? 6.668 11.742 10.049 1.00 16.67 100 GLN A CA 1
ATOM 719 C C . GLN A 1 100 ? 5.680 11.848 11.184 1.00 16.88 100 GLN A C 1
ATOM 720 O O . GLN A 1 100 ? 5.946 11.339 12.300 1.00 17.47 100 GLN A O 1
ATOM 726 N N . GLN A 1 101 ? 4.511 12.454 10.886 1.00 16.85 101 GLN A N 1
ATOM 727 C CA . GLN A 1 101 ? 3.363 12.503 11.803 1.00 16.65 101 GLN A CA 1
ATOM 728 C C . GLN A 1 101 ? 2.398 11.420 11.326 1.00 16.55 101 GLN A C 1
ATOM 729 O O . GLN A 1 101 ? 1.608 11.674 10.392 1.00 15.38 101 GLN A O 1
ATOM 735 N N . TRP A 1 102 ? 2.488 10.226 11.945 1.00 15.75 102 TRP A N 1
ATOM 736 C CA . TRP A 1 102 ? 1.835 9.022 11.397 1.00 15.61 102 TRP A CA 1
ATOM 737 C C . TRP A 1 102 ? 0.418 8.855 11.957 1.00 17.04 102 TRP A C 1
ATOM 738 O O . TRP A 1 102 ? 0.167 9.188 13.122 1.00 16.91 102 TRP A O 1
ATOM 749 N N . GLN A 1 103 ? -0.511 8.371 11.122 1.00 14.50 103 GLN A N 1
ATOM 750 C CA . GLN A 1 103 ? -1.869 8.032 11.497 1.00 16.20 103 GLN A CA 1
ATOM 751 C C . GLN A 1 103 ? -2.287 6.835 10.656 1.00 14.94 103 GLN A C 1
ATOM 752 O O . GLN A 1 103 ? -1.723 6.583 9.553 1.00 15.21 103 GLN A O 1
ATOM 763 N N . THR A 1 104 ? -3.289 6.115 11.141 1.00 14.78 104 THR A N 1
ATOM 764 C CA . THR A 1 104 ? -3.827 4.972 10.447 1.00 15.40 104 THR A CA 1
ATOM 765 C C . THR A 1 104 ? -5.140 5.405 9.833 1.00 16.07 104 THR A C 1
ATOM 766 O O . THR A 1 104 ? -6.034 5.892 10.540 1.00 16.07 104 THR A O 1
ATOM 770 N N . VAL A 1 105 ? -5.275 5.139 8.548 1.00 14.38 105 VAL A N 1
ATOM 771 C CA . VAL A 1 105 ? -6.537 5.411 7.839 1.00 14.44 105 VAL A CA 1
ATOM 772 C C . VAL A 1 105 ? -7.085 4.114 7.275 1.00 15.04 105 VAL A C 1
ATOM 773 O O . VAL A 1 105 ? -6.383 3.153 7.147 1.00 14.69 105 VAL A O 1
ATOM 777 N N . THR A 1 106 ? -8.367 4.097 6.967 1.00 16.20 106 THR A N 1
ATOM 778 C CA . THR A 1 106 ? -9.020 2.904 6.410 1.00 16.03 106 THR A CA 1
ATOM 779 C C . THR A 1 106 ? -9.971 3.202 5.259 1.00 16.48 106 THR A C 1
ATOM 780 O O . THR A 1 106 ? -10.461 4.292 5.098 1.00 15.85 106 THR A O 1
ATOM 784 N N . GLY A 1 107 ? -10.163 2.213 4.417 1.00 14.64 107 GLY A N 1
ATOM 785 C CA . GLY A 1 107 ? -11.059 2.322 3.300 1.00 14.82 107 GLY A CA 1
ATOM 786 C C . GLY A 1 107 ? -11.631 0.952 3.044 1.00 15.68 107 GLY A C 1
ATOM 787 O O . GLY A 1 107 ? -11.013 -0.063 3.333 1.00 14.00 107 GLY A O 1
ATOM 788 N N . ASN A 1 108 ? -12.829 0.922 2.500 1.00 15.82 108 ASN A N 1
ATOM 789 C CA . ASN A 1 108 ? -13.440 -0.333 2.095 1.00 16.40 108 ASN A CA 1
ATOM 790 C C . ASN A 1 108 ? -12.781 -0.931 0.903 1.00 15.04 108 ASN A C 1
ATOM 791 O O . ASN A 1 108 ? -12.382 -0.189 -0.028 1.00 16.15 108 ASN A O 1
ATOM 796 N N . VAL A 1 109 ? -12.711 -2.260 0.867 1.00 15.69 109 VAL A N 1
ATOM 797 C CA . VAL A 1 109 ? -12.339 -2.954 -0.348 1.00 15.98 109 VAL A CA 1
ATOM 798 C C . VAL A 1 109 ? -13.297 -4.126 -0.523 1.00 15.87 109 VAL A C 1
ATOM 799 O O . VAL A 1 109 ? -14.003 -4.450 0.415 1.00 15.91 109 VAL A O 1
ATOM 803 N N . GLN A 1 110 ? -13.323 -4.732 -1.706 1.00 15.85 110 GLN A N 1
ATOM 804 C CA . GLN A 1 110 ? -13.949 -6.022 -1.910 1.00 17.82 110 GLN A CA 1
ATOM 805 C C . GLN A 1 110 ? -12.968 -6.901 -2.661 1.00 17.00 110 GLN A C 1
ATOM 806 O O . GLN A 1 110 ? -12.691 -6.659 -3.820 1.00 16.97 110 GLN A O 1
ATOM 812 N N . ILE A 1 111 ? -12.430 -7.912 -1.972 1.00 16.84 111 ILE A N 1
ATOM 813 C CA . ILE A 1 111 ? -11.474 -8.804 -2.554 1.00 16.18 111 ILE A CA 1
ATOM 814 C C . ILE A 1 111 ? -11.848 -10.215 -2.207 1.00 16.35 111 ILE A C 1
ATOM 815 O O . ILE A 1 111 ? -11.959 -10.571 -1.053 1.00 17.03 111 ILE A O 1
ATOM 820 N N . GLN A 1 112 ? -12.087 -11.000 -3.237 1.00 17.52 112 GLN A N 1
ATOM 821 C CA . GLN A 1 112 ? -12.465 -12.396 -3.061 1.00 19.18 112 GLN A CA 1
ATOM 822 C C . GLN A 1 112 ? -11.225 -13.267 -2.824 1.00 19.30 112 GLN A C 1
ATOM 823 O O . GLN A 1 112 ? -10.104 -12.897 -3.187 1.00 18.42 112 GLN A O 1
ATOM 829 N N . PRO A 1 113 ? -11.410 -14.463 -2.267 1.00 19.13 113 PRO A N 1
ATOM 830 C CA . PRO A 1 113 ? -10.256 -15.324 -2.013 1.00 19.85 113 PRO A CA 1
ATOM 831 C C . PRO A 1 113 ? -9.479 -15.609 -3.301 1.00 19.00 113 PRO A C 1
ATOM 832 O O . PRO A 1 113 ? -10.068 -15.737 -4.396 1.00 18.69 113 PRO A O 1
ATOM 836 N N . GLY A 1 114 ? -8.175 -15.728 -3.196 1.00 18.82 114 GLY A N 1
ATOM 837 C CA . GLY A 1 114 ? -7.349 -15.928 -4.388 1.00 18.50 114 GLY A CA 1
ATOM 838 C C . GLY A 1 114 ? -5.978 -15.399 -4.076 1.00 17.88 114 GLY A C 1
ATOM 839 O O . GLY A 1 114 ? -5.770 -14.856 -2.987 1.00 18.14 114 GLY A O 1
ATOM 840 N N . THR A 1 115 ? -5.049 -15.615 -4.998 1.00 16.82 115 THR A N 1
ATOM 841 C CA . THR A 1 115 ? -3.706 -15.033 -4.937 1.00 15.96 115 THR A CA 1
ATOM 842 C C . THR A 1 115 ? -3.554 -13.938 -5.971 1.00 16.43 115 THR A C 1
ATOM 843 O O . THR A 1 115 ? -3.853 -14.157 -7.127 1.00 17.60 115 THR A O 1
ATOM 847 N N . TYR A 1 116 ? -3.052 -12.774 -5.561 1.00 16.22 116 TYR A N 1
ATOM 848 C CA . TYR A 1 116 ? -3.006 -11.621 -6.431 1.00 15.44 116 TYR A CA 1
ATOM 849 C C . TYR A 1 116 ? -1.684 -10.910 -6.355 1.00 15.15 116 TYR A C 1
ATOM 850 O O . TYR A 1 116 ? -1.032 -10.930 -5.313 1.00 14.53 116 TYR A O 1
ATOM 859 N N . ASP A 1 117 ? -1.333 -10.235 -7.446 1.00 14.48 117 ASP A N 1
ATOM 860 C CA . ASP A 1 117 ? -0.381 -9.143 -7.384 1.00 14.78 117 ASP A CA 1
ATOM 861 C C . ASP A 1 117 ? -1.138 -7.874 -7.010 1.00 13.81 117 ASP A C 1
ATOM 862 O O . ASP A 1 117 ? -1.977 -7.398 -7.810 1.00 14.32 117 ASP A O 1
ATOM 867 N N . VAL A 1 118 ? -0.842 -7.335 -5.829 1.00 14.23 118 VAL A N 1
ATOM 868 C CA . VAL A 1 118 ? -1.521 -6.192 -5.323 1.00 13.46 118 VAL A CA 1
ATOM 869 C C . VAL A 1 118 ? -0.783 -4.930 -5.625 1.00 13.23 118 VAL A C 1
ATOM 870 O O . VAL A 1 118 ? 0.416 -4.827 -5.301 1.00 12.63 118 VAL A O 1
ATOM 874 N N . TYR A 1 119 ? -1.492 -3.950 -6.196 1.00 13.13 119 TYR A N 1
ATOM 875 C CA . TYR A 1 119 ? -0.893 -2.640 -6.466 1.00 11.83 119 TYR A CA 1
ATOM 876 C C . TYR A 1 119 ? -1.584 -1.599 -5.609 1.00 13.00 119 TYR A C 1
ATOM 877 O O . TYR A 1 119 ? -2.802 -1.554 -5.523 1.00 13.51 119 TYR A O 1
ATOM 886 N N . LEU A 1 120 ? -0.781 -0.777 -4.946 1.00 11.51 120 LEU A N 1
ATOM 887 C CA . LEU A 1 120 ? -1.276 0.505 -4.385 1.00 13.36 120 LEU A CA 1
ATOM 888 C C . LEU A 1 120 ? -0.853 1.617 -5.348 1.00 13.05 120 LEU A C 1
ATOM 889 O O . LEU A 1 120 ? 0.336 1.793 -5.633 1.00 13.41 120 LEU A O 1
ATOM 894 N N . VAL A 1 121 ? -1.852 2.348 -5.867 1.00 12.46 121 VAL A N 1
ATOM 895 C CA . VAL A 1 121 ? -1.615 3.377 -6.875 1.00 11.73 121 VAL A CA 1
ATOM 896 C C . VAL A 1 121 ? -2.003 4.674 -6.217 1.00 11.84 121 VAL A C 1
ATOM 897 O O . VAL A 1 121 ? -3.124 4.795 -5.676 1.00 11.75 121 VAL A O 1
ATOM 901 N N . PHE A 1 122 ? -1.071 5.612 -6.222 1.00 12.32 122 PHE A N 1
ATOM 902 C CA . PHE A 1 122 ? -1.210 6.869 -5.478 1.00 11.30 122 PHE A CA 1
ATOM 903 C C . PHE A 1 122 ? -1.732 7.977 -6.426 1.00 12.32 122 PHE A C 1
ATOM 904 O O . PHE A 1 122 ? -1.313 8.097 -7.578 1.00 11.54 122 PHE A O 1
ATOM 912 N N . LYS A 1 123 ? -2.686 8.745 -5.925 1.00 13.04 123 LYS A N 1
ATOM 913 C CA . LYS A 1 123 ? -3.407 9.710 -6.760 1.00 12.96 123 LYS A CA 1
ATOM 914 C C . LYS A 1 123 ? -3.667 11.003 -5.993 1.00 14.03 123 LYS A C 1
ATOM 915 O O . LYS A 1 123 ? -4.007 11.001 -4.815 1.00 14.09 123 LYS A O 1
ATOM 921 N N . GLY A 1 124 ? -3.530 12.108 -6.689 1.00 14.26 124 GLY A N 1
ATOM 922 C CA . GLY A 1 124 ? -3.833 13.409 -6.098 1.00 14.66 124 GLY A CA 1
ATOM 923 C C . GLY A 1 124 ? -3.383 14.470 -7.041 1.00 14.64 124 GLY A C 1
ATOM 924 O O . GLY A 1 124 ? -3.185 14.236 -8.230 1.00 14.51 124 GLY A O 1
ATOM 925 N N . SER A 1 125 ? -3.164 15.648 -6.492 1.00 14.78 125 SER A N 1
ATOM 926 C CA . SER A 1 125 ? -2.706 16.746 -7.330 1.00 15.25 125 SER A CA 1
ATOM 927 C C . SER A 1 125 ? -1.328 16.369 -7.860 1.00 15.56 125 SER A C 1
ATOM 928 O O . SER A 1 125 ? -0.547 15.771 -7.117 1.00 15.24 125 SER A O 1
ATOM 931 N N . PRO A 1 126 ? -1.008 16.713 -9.096 1.00 16.68 126 PRO A N 1
ATOM 932 C CA . PRO A 1 126 ? 0.350 16.479 -9.629 1.00 16.83 126 PRO A CA 1
ATOM 933 C C . PRO A 1 126 ? 1.413 17.425 -9.095 1.00 17.63 126 PRO A C 1
ATOM 934 O O . PRO A 1 126 ? 2.625 17.202 -9.326 1.00 18.87 126 PRO A O 1
ATOM 938 N N . GLU A 1 127 ? 0.976 18.458 -8.365 1.00 17.27 127 GLU A N 1
ATOM 939 C CA . GLU A 1 127 ? 1.813 19.584 -8.069 1.00 18.65 127 GLU A CA 1
ATOM 940 C C . GLU A 1 127 ? 2.663 19.459 -6.799 1.00 17.65 127 GLU A C 1
ATOM 941 O O . GLU A 1 127 ? 3.506 20.328 -6.516 1.00 18.50 127 GLU A O 1
ATOM 952 N N . TYR A 1 128 ? 2.412 18.428 -5.986 1.00 17.58 128 TYR A N 1
ATOM 953 C CA . TYR A 1 128 ? 3.108 18.278 -4.698 1.00 15.55 128 TYR A CA 1
ATOM 954 C C . TYR A 1 128 ? 3.221 16.798 -4.371 1.00 15.27 128 TYR A C 1
ATOM 955 O O . TYR A 1 128 ? 2.425 15.977 -4.887 1.00 14.94 128 TYR A O 1
ATOM 964 N N . ASP A 1 129 ? 4.231 16.443 -3.577 1.00 14.77 129 ASP A N 1
ATOM 965 C CA . ASP A 1 129 ? 4.353 15.056 -3.123 1.00 14.19 129 ASP A CA 1
ATOM 966 C C . ASP A 1 129 ? 3.169 14.804 -2.161 1.00 13.68 129 ASP A C 1
ATOM 967 O O . ASP A 1 129 ? 2.717 15.696 -1.453 1.00 13.59 129 ASP A O 1
ATOM 972 N N . LEU A 1 130 ? 2.653 13.579 -2.151 1.00 12.44 130 LEU A N 1
ATOM 973 C CA . LEU A 1 130 ? 1.381 13.305 -1.563 1.00 12.10 130 LEU A CA 1
ATOM 974 C C . LEU A 1 130 ? 1.420 12.741 -0.173 1.00 12.37 130 LEU A C 1
ATOM 975 O O . LEU A 1 130 ? 0.625 13.152 0.668 1.00 13.84 130 LEU A O 1
ATOM 980 N N . MET A 1 131 ? 2.318 11.818 0.110 1.00 13.03 131 MET A N 1
ATOM 981 C CA . MET A 1 131 ? 2.210 11.069 1.348 1.00 12.36 131 MET A CA 1
ATOM 982 C C . MET A 1 131 ? 3.398 10.169 1.526 1.00 11.91 131 MET A C 1
ATOM 983 O O . MET A 1 131 ? 4.093 9.907 0.557 1.00 11.77 131 MET A O 1
ATOM 988 N N . ASN A 1 132 ? 3.509 9.630 2.737 1.00 11.99 132 ASN A N 1
ATOM 989 C CA . ASN A 1 132 ? 4.416 8.540 3.067 1.00 13.00 132 ASN A CA 1
ATOM 990 C C . ASN A 1 132 ? 3.554 7.344 3.555 1.00 11.86 132 ASN A C 1
ATOM 991 O O . ASN A 1 132 ? 2.476 7.545 4.122 1.00 11.20 132 ASN A O 1
ATOM 996 N N . VAL A 1 133 ? 4.042 6.117 3.381 1.00 11.77 133 VAL A N 1
ATOM 997 C CA . VAL A 1 133 ? 3.320 4.940 3.824 1.00 12.04 133 VAL A CA 1
ATOM 998 C C . VAL A 1 133 ? 4.322 3.985 4.503 1.00 12.31 133 VAL A C 1
ATOM 999 O O . VAL A 1 133 ? 5.394 3.686 3.958 1.00 11.86 133 VAL A O 1
ATOM 1003 N N . ASN A 1 134 ? 3.964 3.520 5.686 1.00 11.81 134 ASN A N 1
ATOM 1004 C CA . ASN A 1 134 ? 4.806 2.635 6.475 1.00 13.16 134 ASN A CA 1
ATOM 1005 C C . ASN A 1 134 ? 4.405 1.181 6.222 1.00 12.77 134 ASN A C 1
ATOM 1006 O O . ASN A 1 134 ? 5.253 0.335 5.918 1.00 14.13 134 ASN A O 1
ATOM 1011 N N . TRP A 1 135 ? 3.113 0.872 6.364 1.00 12.33 135 TRP A N 1
ATOM 1012 C CA . TRP A 1 135 ? 2.639 -0.483 6.196 1.00 10.79 135 TRP A CA 1
ATOM 1013 C C . TRP A 1 135 ? 1.144 -0.438 5.921 1.00 11.67 135 TRP A C 1
ATOM 1014 O O . TRP A 1 135 ? 0.538 0.623 6.046 1.00 10.44 135 TRP A O 1
ATOM 1025 N N . PHE A 1 136 ? 0.583 -1.585 5.540 1.00 11.95 136 PHE A N 1
ATOM 1026 C CA . PHE A 1 136 ? -0.853 -1.741 5.352 1.00 12.20 136 PHE A CA 1
ATOM 1027 C C . PHE A 1 136 ? -1.254 -3.165 5.763 1.00 13.00 136 PHE A C 1
ATOM 1028 O O . PHE A 1 136 ? -0.424 -4.086 5.813 1.00 13.02 136 PHE A O 1
ATOM 1036 N N . VAL A 1 137 ? -2.528 -3.316 6.057 1.00 12.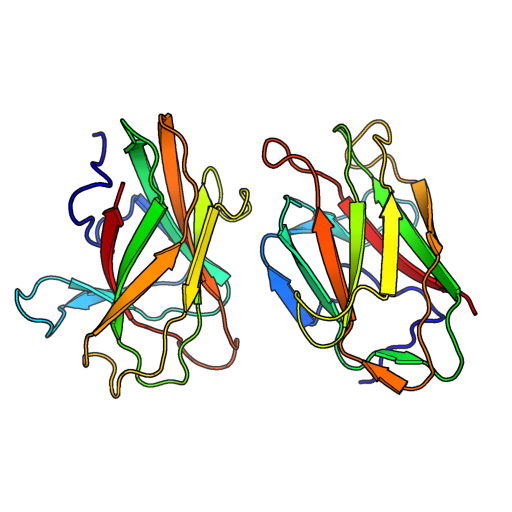42 137 VAL A N 1
ATOM 1037 C CA . VAL A 1 137 ? -3.077 -4.622 6.393 1.00 12.43 137 VAL A CA 1
ATOM 1038 C C . VAL A 1 137 ? -4.545 -4.645 6.042 1.00 12.89 137 VAL A C 1
ATOM 1039 O O . VAL A 1 137 ? -5.242 -3.593 6.130 1.00 13.48 137 VAL A O 1
ATOM 1043 N N . PHE A 1 138 ? -4.993 -5.801 5.579 1.00 13.93 138 PHE A N 1
ATOM 1044 C CA . PHE A 1 138 ? -6.417 -5.985 5.241 1.00 14.12 138 PHE A CA 1
ATOM 1045 C C . PHE A 1 138 ? -7.190 -6.581 6.423 1.00 16.40 138 PHE A C 1
ATOM 1046 O O . PHE A 1 138 ? -6.591 -7.189 7.296 1.00 14.86 138 PHE A O 1
ATOM 1054 N N . ARG A 1 139 ? -8.509 -6.404 6.418 1.00 17.02 139 ARG A N 1
ATOM 1055 C CA . ARG A 1 139 ? -9.398 -6.950 7.429 1.00 20.54 139 ARG A CA 1
ATOM 1056 C C . ARG A 1 139 ? -10.532 -7.675 6.737 1.00 22.13 139 ARG A C 1
ATOM 1057 O O . ARG A 1 139 ? -10.968 -7.292 5.641 1.00 19.98 139 ARG A O 1
ATOM 1065 N N . ALA A 1 140 ? -10.959 -8.782 7.329 1.00 25.25 140 ALA A N 1
ATOM 1066 C CA . ALA A 1 140 ? -11.997 -9.619 6.696 1.00 27.41 140 ALA A CA 1
ATOM 1067 C C . ALA A 1 140 ? -13.383 -9.354 7.256 1.00 30.08 140 ALA A C 1
ATOM 1068 O O . ALA A 1 140 ? -13.505 -8.850 8.368 1.00 33.02 140 ALA A O 1
ATOM 1070 N N . ASP B 1 7 ? 22.366 28.173 -22.139 1.00 30.70 7 ASP B N 1
ATOM 1071 C CA . ASP B 1 7 ? 22.368 26.744 -21.694 1.00 30.46 7 ASP B CA 1
ATOM 1072 C C . ASP B 1 7 ? 20.956 26.164 -21.626 1.00 27.56 7 ASP B C 1
ATOM 1073 O O . ASP B 1 7 ? 20.762 25.168 -20.902 1.00 28.98 7 ASP B O 1
ATOM 1078 N N . LEU B 1 8 ? 19.958 26.767 -22.293 1.00 24.10 8 LEU B N 1
ATOM 1079 C CA . LEU B 1 8 ? 18.626 26.141 -22.286 1.00 21.28 8 LEU B CA 1
ATOM 1080 C C . LEU B 1 8 ? 18.603 25.105 -23.387 1.00 19.72 8 LEU B C 1
ATOM 1081 O O . LEU B 1 8 ? 19.214 25.304 -24.456 1.00 20.91 8 LEU B O 1
ATOM 1086 N N . LYS B 1 9 ? 17.871 24.027 -23.160 1.00 16.30 9 LYS B N 1
ATOM 1087 C CA . LYS B 1 9 ? 17.651 23.013 -24.200 1.00 16.10 9 LYS B CA 1
ATOM 1088 C C . LYS B 1 9 ? 16.304 23.197 -24.850 1.00 15.36 9 LYS B C 1
ATOM 1089 O O . LYS B 1 9 ? 15.332 23.643 -24.209 1.00 15.16 9 LYS B O 1
ATOM 1095 N N . ASN B 1 10 ? 16.249 22.854 -26.130 1.00 14.42 10 ASN B N 1
ATOM 1096 C CA . ASN B 1 10 ? 15.019 22.972 -26.911 1.00 14.33 10 ASN B CA 1
ATOM 1097 C C . ASN B 1 10 ? 14.372 21.590 -27.022 1.00 13.33 10 ASN B C 1
ATOM 1098 O O . ASN B 1 10 ? 14.909 20.691 -27.717 1.00 14.32 10 ASN B O 1
ATOM 1103 N N . PRO B 1 11 ? 13.256 21.359 -26.336 1.00 13.90 11 PRO B N 1
ATOM 1104 C CA . PRO B 1 11 ? 12.633 20.038 -26.396 1.00 13.80 11 PRO B CA 1
ATOM 1105 C C . PRO B 1 11 ? 11.983 19.725 -27.706 1.00 13.37 11 PRO B C 1
ATOM 1106 O O . PRO B 1 11 ? 11.635 18.551 -27.934 1.00 13.73 11 PRO B O 1
ATOM 1110 N N . TYR B 1 12 ? 11.804 20.741 -28.582 1.00 13.51 12 TYR B N 1
ATOM 1111 C CA . TYR B 1 12 ? 11.102 20.532 -29.843 1.00 14.64 12 TYR B CA 1
ATOM 1112 C C . TYR B 1 12 ? 12.056 20.235 -31.010 1.00 14.49 12 TYR B C 1
ATOM 1113 O O . TYR B 1 12 ? 11.640 20.117 -32.168 1.00 15.57 12 TYR B O 1
ATOM 1122 N N . GLU B 1 13 ? 13.332 20.105 -30.690 1.00 14.13 13 GLU B N 1
ATOM 1123 C CA . GLU B 1 13 ? 14.326 19.519 -31.603 1.00 15.17 13 GLU B CA 1
ATOM 1124 C C . GLU B 1 13 ? 15.001 18.366 -30.858 1.00 14.13 13 GLU B C 1
ATOM 1125 O O . GLU B 1 13 ? 14.921 18.275 -29.631 1.00 13.31 13 GLU B O 1
ATOM 1131 N N . ARG B 1 14 ? 15.661 17.490 -31.610 1.00 13.22 14 ARG B N 1
ATOM 1132 C CA . ARG B 1 14 ? 16.245 16.302 -30.994 1.00 13.30 14 ARG B CA 1
ATOM 1133 C C . ARG B 1 14 ? 17.226 16.712 -29.898 1.00 14.74 14 ARG B C 1
ATOM 1134 O O . ARG B 1 14 ? 18.001 17.671 -30.056 1.00 13.71 14 ARG B O 1
ATOM 1142 N N . ILE B 1 15 ? 17.143 15.982 -28.793 1.00 12.90 15 ILE B N 1
ATOM 1143 C CA . ILE B 1 15 ? 18.116 16.081 -27.673 1.00 12.83 15 ILE B CA 1
ATOM 1144 C C . ILE B 1 15 ? 18.834 14.748 -27.697 1.00 12.66 15 ILE B C 1
ATOM 1145 O O . ILE B 1 15 ? 18.186 13.695 -27.614 1.00 12.54 15 ILE B O 1
ATOM 1150 N N . GLN B 1 16 ? 20.147 14.775 -27.865 1.00 12.15 16 GLN B N 1
ATOM 1151 C CA . GLN B 1 16 ? 20.953 13.568 -27.900 1.00 13.03 16 GLN B CA 1
ATOM 1152 C C . GLN B 1 16 ? 21.099 13.036 -26.488 1.00 13.08 16 GLN B C 1
ATOM 1153 O O . GLN B 1 16 ? 21.444 13.773 -25.556 1.00 13.81 16 GLN B O 1
ATOM 1159 N N . ALA B 1 17 ? 20.838 11.750 -26.331 1.00 12.12 17 ALA B N 1
ATOM 1160 C CA . ALA B 1 17 ? 20.711 11.141 -25.001 1.00 12.69 17 ALA B CA 1
ATOM 1161 C C . ALA B 1 17 ? 22.028 11.166 -24.280 1.00 13.21 17 ALA B C 1
ATOM 1162 O O . ALA B 1 17 ? 22.016 11.197 -23.035 1.00 13.53 17 ALA B O 1
ATOM 1164 N N . GLU B 1 18 ? 23.151 11.153 -25.031 1.00 13.54 18 GLU B N 1
ATOM 1165 C CA . GLU B 1 18 ? 24.485 11.188 -24.393 1.00 14.60 18 GLU B CA 1
ATOM 1166 C C . GLU B 1 18 ? 24.808 12.552 -23.806 1.00 15.03 18 GLU B C 1
ATOM 1167 O O . GLU B 1 18 ? 25.747 12.686 -23.016 1.00 15.94 18 GLU B O 1
ATOM 1173 N N . ALA B 1 19 ? 24.036 13.559 -24.190 1.00 14.63 19 ALA B N 1
ATOM 1174 C CA . ALA B 1 19 ? 24.250 14.948 -23.726 1.00 15.10 19 ALA B CA 1
ATOM 1175 C C . ALA B 1 19 ? 23.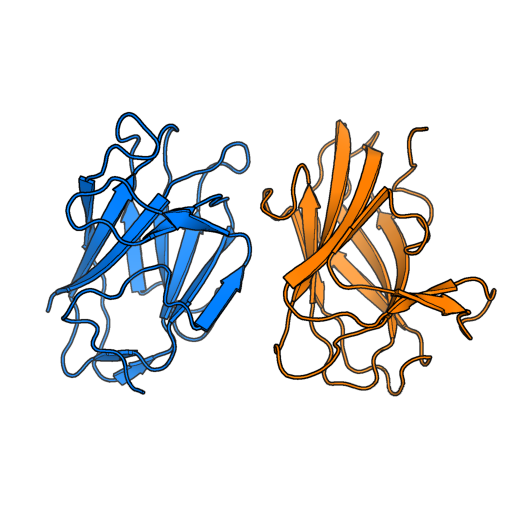524 15.248 -22.410 1.00 15.46 19 ALA B C 1
ATOM 1176 O O . ALA B 1 19 ? 22.879 16.277 -22.247 1.00 15.68 19 ALA B O 1
ATOM 1178 N N . TYR B 1 20 ? 23.603 14.308 -21.471 1.00 15.50 20 TYR B N 1
ATOM 1179 C CA . TYR B 1 20 ? 22.911 14.432 -20.192 1.00 15.09 20 TYR B CA 1
ATOM 1180 C C . TYR B 1 20 ? 23.782 15.244 -19.242 1.00 14.59 20 TYR B C 1
ATOM 1181 O O . TYR B 1 20 ? 25.014 15.366 -19.425 1.00 16.67 20 TYR B O 1
ATOM 1190 N N . ASP B 1 21 ? 23.135 15.789 -18.227 1.00 14.15 21 ASP B N 1
ATOM 1191 C CA . ASP B 1 21 ? 23.809 16.605 -17.198 1.00 13.25 21 ASP B CA 1
ATOM 1192 C C . ASP B 1 21 ? 24.052 15.830 -15.929 1.00 14.13 21 ASP B C 1
ATOM 1193 O O . ASP B 1 21 ? 24.926 16.216 -15.137 1.00 15.78 21 ASP B O 1
ATOM 1198 N N . ALA B 1 22 ? 23.325 14.750 -15.715 1.00 13.34 22 ALA B N 1
ATOM 1199 C CA . ALA B 1 22 ? 23.644 13.797 -14.640 1.00 13.16 22 ALA B CA 1
ATOM 1200 C C . ALA B 1 22 ? 23.022 12.483 -15.052 1.00 13.71 22 ALA B C 1
ATOM 1201 O O . ALA B 1 22 ? 22.132 12.467 -15.907 1.00 13.16 22 ALA B O 1
ATOM 1203 N N . MET B 1 23 ? 23.502 11.404 -14.483 1.00 14.12 23 MET B N 1
ATOM 1204 C CA . MET B 1 23 ? 22.881 10.111 -14.714 1.00 13.64 23 MET B CA 1
ATOM 1205 C C . MET B 1 23 ? 23.044 9.170 -13.525 1.00 13.17 23 MET B C 1
ATOM 1206 O O . MET B 1 23 ? 23.802 9.453 -12.570 1.00 11.88 23 MET B O 1
ATOM 1211 N N . SER B 1 24 ? 22.360 8.038 -13.651 1.00 12.93 24 SER B N 1
ATOM 1212 C CA . SER B 1 24 ? 22.540 6.921 -12.721 1.00 13.34 24 SER B CA 1
ATOM 1213 C C . SER B 1 24 ? 22.495 5.602 -13.469 1.00 13.27 24 SER B C 1
ATOM 1214 O O . SER B 1 24 ? 21.477 5.272 -14.115 1.00 13.22 24 SER B O 1
ATOM 1217 N N . GLY B 1 25 ? 23.594 4.863 -13.425 1.00 12.33 25 GLY B N 1
ATOM 1218 C CA . GLY B 1 25 ? 23.570 3.489 -13.898 1.00 12.15 25 GLY B CA 1
ATOM 1219 C C . GLY B 1 25 ? 24.030 3.219 -15.328 1.00 12.91 25 GLY B C 1
ATOM 1220 O O . GLY B 1 25 ? 24.130 2.034 -15.734 1.00 12.11 25 GLY B O 1
ATOM 1221 N N . ILE B 1 26 ? 24.281 4.268 -16.109 1.00 12.02 26 ILE B N 1
ATOM 1222 C CA . ILE B 1 26 ? 24.473 4.048 -17.569 1.00 13.18 26 ILE B CA 1
ATOM 1223 C C . ILE B 1 26 ? 25.893 4.345 -18.114 1.00 13.56 26 ILE B C 1
ATOM 1224 O O . ILE B 1 26 ? 26.774 4.861 -17.397 1.00 15.34 26 ILE B O 1
ATOM 1229 N N . GLN B 1 27 ? 26.088 4.033 -19.388 1.00 13.68 27 GLN B N 1
ATOM 1230 C CA . GLN B 1 27 ? 27.355 4.276 -20.073 1.00 17.09 27 GLN B CA 1
ATOM 1231 C C . GLN B 1 27 ? 27.014 4.688 -21.504 1.00 15.96 27 GLN B C 1
ATOM 1232 O O . GLN B 1 27 ? 25.893 4.467 -21.982 1.00 14.61 27 GLN B O 1
ATOM 1238 N N . THR B 1 28 ? 27.974 5.312 -22.173 1.00 15.78 28 THR B N 1
ATOM 1239 C CA . THR B 1 28 ? 27.814 5.687 -23.566 1.00 15.66 28 THR B CA 1
ATOM 1240 C C . THR B 1 28 ? 28.695 4.854 -24.482 1.00 15.27 28 THR B C 1
ATOM 1241 O O . THR B 1 28 ? 29.715 4.287 -24.048 1.00 14.83 28 THR B O 1
ATOM 1245 N N . GLU B 1 29 ? 28.307 4.800 -25.737 1.00 14.48 29 GLU B N 1
ATOM 1246 C CA . GLU B 1 29 ? 29.057 4.090 -26.780 1.00 15.17 29 GLU B CA 1
ATOM 1247 C C . GLU B 1 29 ? 28.694 4.752 -28.122 1.00 15.89 29 GLU B C 1
ATOM 1248 O O . GLU B 1 29 ? 27.652 5.455 -28.289 1.00 15.60 29 GLU B O 1
ATOM 1254 N N . GLY B 1 30 ? 29.541 4.505 -29.105 1.00 17.09 30 GLY B N 1
ATOM 1255 C CA . GLY B 1 30 ? 29.267 4.989 -30.448 1.00 17.46 30 GLY B CA 1
ATOM 1256 C C . GLY B 1 30 ? 28.100 4.188 -31.023 1.00 16.84 30 GLY B C 1
ATOM 1257 O O . GLY B 1 30 ? 28.010 3.012 -30.758 1.00 18.46 30 GLY B O 1
ATOM 1258 N N . THR B 1 31 ? 27.202 4.841 -31.762 1.00 16.46 31 THR B N 1
ATOM 1259 C CA . THR B 1 31 ? 26.043 4.190 -32.315 1.00 17.00 31 THR B CA 1
ATOM 1260 C C . THR B 1 31 ? 26.257 3.821 -33.789 1.00 18.64 31 THR B C 1
ATOM 1261 O O . THR B 1 31 ? 26.945 4.543 -34.515 1.00 19.03 31 THR B O 1
ATOM 1265 N N . ASP B 1 32 ? 25.641 2.710 -34.228 1.00 20.69 32 ASP B N 1
ATOM 1266 C CA . ASP B 1 32 ? 25.564 2.347 -35.639 1.00 21.86 32 ASP B CA 1
ATOM 1267 C C . ASP B 1 32 ? 24.282 2.814 -36.294 1.00 23.17 32 ASP B C 1
ATOM 1268 O O . ASP B 1 32 ? 23.980 2.424 -37.406 1.00 23.44 32 ASP B O 1
ATOM 1273 N N . ASP B 1 33 ? 23.532 3.669 -35.613 1.00 22.68 33 ASP B N 1
ATOM 1274 C CA . ASP B 1 33 ? 22.298 4.213 -36.197 1.00 22.38 33 ASP B CA 1
ATOM 1275 C C . ASP B 1 33 ? 22.700 5.129 -37.337 1.00 25.35 33 ASP B C 1
ATOM 1276 O O . ASP B 1 33 ? 23.835 5.643 -37.356 1.00 24.79 33 ASP B O 1
ATOM 1281 N N . ASP B 1 34 ? 21.773 5.380 -38.261 1.00 28.95 34 ASP B N 1
ATOM 1282 C CA . ASP B 1 34 ? 22.079 6.313 -39.344 1.00 32.34 34 ASP B CA 1
ATOM 1283 C C . ASP B 1 34 ? 22.427 7.660 -38.718 1.00 31.84 34 ASP B C 1
ATOM 1284 O O . ASP B 1 34 ? 21.891 8.052 -37.688 1.00 32.95 34 ASP B O 1
ATOM 1289 N N . GLY B 1 35 ? 23.428 8.317 -39.280 1.00 31.50 35 GLY B N 1
ATOM 1290 C CA . GLY B 1 35 ? 23.848 9.601 -38.782 1.00 30.99 35 GLY B CA 1
ATOM 1291 C C . GLY B 1 35 ? 24.893 9.496 -37.705 1.00 30.54 35 GLY B C 1
ATOM 1292 O O . GLY B 1 35 ? 25.294 10.535 -37.187 1.00 31.94 35 GLY B O 1
ATOM 1293 N N . GLY B 1 36 ? 25.274 8.272 -37.308 1.00 28.40 36 GLY B N 1
ATOM 1294 C CA . GLY B 1 36 ? 26.338 8.032 -36.329 1.00 26.88 36 GLY B CA 1
ATOM 1295 C C . GLY B 1 36 ? 26.147 8.801 -35.038 1.00 25.09 36 GLY B C 1
ATOM 1296 O O . GLY B 1 36 ? 25.044 9.063 -34.639 1.00 25.93 36 GLY B O 1
ATOM 1297 N N . GLY B 1 37 ? 27.221 9.239 -34.408 1.00 22.79 37 GLY B N 1
ATOM 1298 C CA . GLY B 1 37 ? 27.121 9.751 -33.055 1.00 20.24 37 GLY B CA 1
ATOM 1299 C C . GLY B 1 37 ? 27.151 8.655 -32.012 1.00 18.94 37 GLY B C 1
ATOM 1300 O O . GLY B 1 37 ? 27.782 7.610 -32.212 1.00 17.48 37 GLY B O 1
ATOM 1301 N N . ASP B 1 38 ? 26.464 8.924 -30.897 1.00 16.78 38 ASP B N 1
ATOM 1302 C CA . ASP B 1 38 ? 26.483 8.074 -29.726 1.00 16.60 38 ASP B CA 1
ATOM 1303 C C . ASP B 1 38 ? 25.112 7.737 -29.202 1.00 15.71 38 ASP B C 1
ATOM 1304 O O . ASP B 1 38 ? 24.115 8.427 -29.471 1.00 15.53 38 ASP B O 1
ATOM 1309 N N . ASN B 1 39 ? 25.091 6.683 -28.413 1.00 14.84 39 ASN B N 1
ATOM 1310 C CA . ASN B 1 39 ? 23.928 6.330 -27.627 1.00 13.89 39 ASN B CA 1
ATOM 1311 C C . ASN B 1 39 ? 24.304 6.037 -26.184 1.00 14.53 39 ASN B C 1
ATOM 1312 O O . ASN B 1 39 ? 25.488 5.775 -25.864 1.00 12.91 39 ASN B O 1
ATOM 1317 N N . ILE B 1 40 ? 23.309 6.180 -25.307 1.00 13.07 40 ILE B N 1
ATOM 1318 C CA . ILE B 1 40 ? 23.379 5.649 -23.962 1.00 13.84 40 ILE B CA 1
ATOM 1319 C C . ILE B 1 40 ? 22.953 4.185 -23.994 1.00 13.29 40 ILE B C 1
ATOM 1320 O O . ILE B 1 40 ? 22.153 3.764 -24.834 1.00 13.08 40 ILE B O 1
ATOM 1325 N N . GLY B 1 41 ? 23.504 3.426 -23.056 1.00 14.25 41 GLY B N 1
ATOM 1326 C CA . GLY B 1 41 ? 23.235 1.999 -22.989 1.00 12.78 41 GLY B CA 1
ATOM 1327 C C . GLY B 1 41 ?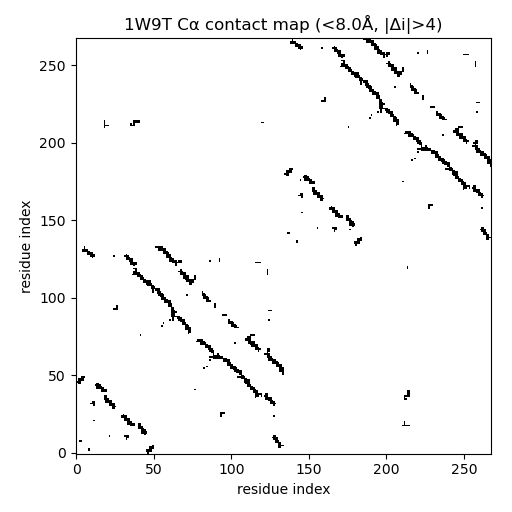 23.565 1.497 -21.598 1.00 13.10 41 GLY B C 1
ATOM 1328 O O . GLY B 1 41 ? 23.777 2.293 -20.650 1.00 12.14 41 GLY B O 1
ATOM 1329 N N . TRP B 1 42 ? 23.628 0.186 -21.452 1.00 12.86 42 TRP B N 1
ATOM 1330 C CA . TRP B 1 42 ? 23.867 -0.473 -20.144 1.00 13.23 42 TRP B CA 1
ATOM 1331 C C . TRP B 1 42 ? 22.783 0.022 -19.164 1.00 13.19 42 TRP B C 1
ATOM 1332 O O . TRP B 1 42 ? 23.067 0.439 -18.020 1.00 12.80 42 TRP B O 1
ATOM 1343 N N . ILE B 1 43 ? 21.547 -0.013 -19.688 1.00 12.57 43 ILE B N 1
ATOM 1344 C CA . ILE B 1 43 ? 20.342 0.509 -19.006 1.00 13.03 43 ILE B CA 1
ATOM 1345 C C . ILE B 1 43 ? 19.668 -0.594 -18.235 1.00 12.69 43 ILE B C 1
ATOM 1346 O O . ILE B 1 43 ? 19.422 -1.659 -18.760 1.00 12.08 43 ILE B O 1
ATOM 1351 N N . ASN B 1 44 ? 19.409 -0.323 -16.948 1.00 13.54 44 ASN B N 1
ATOM 1352 C CA . ASN B 1 44 ? 18.729 -1.294 -16.083 1.00 13.02 44 ASN B CA 1
ATOM 1353 C C . ASN B 1 44 ? 17.584 -0.635 -15.330 1.00 12.62 44 ASN B C 1
ATOM 1354 O O . ASN B 1 44 ? 17.472 0.578 -15.266 1.00 12.37 44 ASN B O 1
ATOM 1359 N N . ASP B 1 45 ? 16.720 -1.470 -14.788 1.00 12.15 45 ASP B N 1
ATOM 1360 C CA . ASP B 1 45 ? 15.541 -0.992 -14.072 1.00 12.34 45 ASP B CA 1
ATOM 1361 C C . ASP B 1 45 ? 15.901 -0.044 -12.925 1.00 12.37 45 ASP B C 1
ATOM 1362 O O . ASP B 1 45 ? 16.677 -0.424 -12.017 1.00 13.79 45 ASP B O 1
ATOM 1367 N N . GLY B 1 46 ? 15.394 1.182 -12.988 1.00 12.25 46 GLY B N 1
ATOM 1368 C CA . GLY B 1 46 ? 15.653 2.196 -11.983 1.00 12.82 46 GLY B CA 1
ATOM 1369 C C . GLY B 1 46 ? 16.733 3.194 -12.368 1.00 13.19 46 GLY B C 1
ATOM 1370 O O . GLY B 1 46 ? 16.947 4.186 -11.633 1.00 13.28 46 GLY B O 1
ATOM 1371 N N . ASP B 1 47 ? 17.410 2.943 -13.501 1.00 12.06 47 ASP B N 1
ATOM 1372 C CA . ASP B 1 47 ? 18.423 3.877 -14.009 1.00 12.28 47 ASP B CA 1
ATOM 1373 C C . ASP B 1 47 ? 17.751 5.106 -14.566 1.00 12.80 47 ASP B C 1
ATOM 1374 O O . ASP B 1 47 ? 16.554 5.106 -14.816 1.00 12.39 47 ASP B O 1
ATOM 1379 N N . TRP B 1 48 ? 18.526 6.167 -14.722 1.00 12.18 48 TRP B N 1
ATOM 1380 C CA . TRP B 1 48 ? 17.988 7.391 -15.266 1.00 12.89 48 TRP B CA 1
ATOM 1381 C C . TRP B 1 48 ? 19.044 8.298 -15.870 1.00 12.36 48 TRP B C 1
ATOM 1382 O O . TRP B 1 48 ? 20.261 8.184 -15.571 1.00 12.76 48 TRP B O 1
ATOM 1393 N N . VAL B 1 49 ? 18.543 9.250 -16.648 1.00 12.10 49 VAL B N 1
ATOM 1394 C CA . VAL B 1 49 ? 19.352 10.380 -17.173 1.00 11.63 49 VAL B CA 1
ATOM 1395 C C . VAL B 1 49 ? 18.609 11.665 -16.944 1.00 11.64 49 VAL B C 1
ATOM 1396 O O . VAL B 1 49 ? 17.385 11.661 -17.089 1.00 12.01 49 VAL B O 1
ATOM 1400 N N . LYS B 1 50 ? 19.351 12.755 -16.671 1.00 10.05 50 LYS B N 1
ATOM 1401 C CA . LYS B 1 50 ? 18.812 14.099 -16.429 1.00 10.60 50 LYS B CA 1
ATOM 1402 C C . LYS B 1 50 ? 19.297 15.073 -17.475 1.00 11.34 50 LYS B C 1
ATOM 1403 O O . LYS B 1 50 ? 20.500 15.099 -17.769 1.00 13.65 50 LYS B O 1
ATOM 1409 N N . TYR B 1 51 ? 18.387 15.940 -17.938 1.00 10.97 51 TYR B N 1
ATOM 1410 C CA . TYR B 1 51 ? 18.645 16.966 -18.960 1.00 10.76 51 TYR B CA 1
ATOM 1411 C C . TYR B 1 51 ? 18.141 18.258 -18.292 1.00 11.87 51 TYR B C 1
ATOM 1412 O O . TYR B 1 51 ? 16.942 18.412 -18.067 1.00 12.76 51 TYR B O 1
ATOM 1421 N N . GLU B 1 52 ? 19.083 19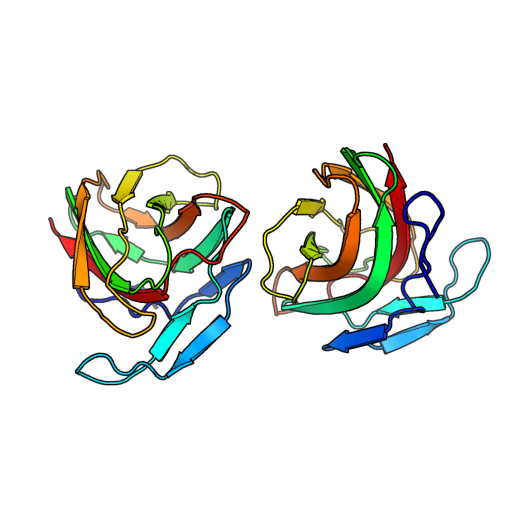.090 -17.876 1.00 13.34 52 GLU B N 1
ATOM 1422 C CA . GLU B 1 52 ? 18.773 20.343 -17.188 1.00 14.09 52 GLU B CA 1
ATOM 1423 C C . GLU B 1 52 ? 18.225 21.422 -18.145 1.00 15.39 52 GLU B C 1
ATOM 1424 O O . GLU B 1 52 ? 18.666 21.523 -19.278 1.00 14.78 52 GLU B O 1
ATOM 1430 N N . ARG B 1 53 ? 17.369 22.293 -17.612 1.00 15.72 53 ARG B N 1
ATOM 1431 C CA . ARG B 1 53 ? 17.023 23.548 -18.292 1.00 16.09 53 ARG B CA 1
ATOM 1432 C C . ARG B 1 53 ? 16.387 23.321 -19.655 1.00 15.51 53 ARG B C 1
ATOM 1433 O O . ARG B 1 53 ? 16.631 24.017 -20.617 1.00 15.06 53 ARG B O 1
ATOM 1441 N N . VAL B 1 54 ? 15.448 22.402 -19.687 1.00 14.97 54 VAL B N 1
ATOM 1442 C CA . VAL B 1 54 ? 14.662 22.176 -20.898 1.00 15.07 54 VAL B CA 1
ATOM 1443 C C . VAL B 1 54 ? 13.491 23.121 -20.877 1.00 14.76 54 VAL B C 1
ATOM 1444 O O . VAL B 1 54 ? 12.642 23.032 -20.012 1.00 16.15 54 VAL B O 1
ATOM 1448 N N . HIS B 1 55 ? 13.422 23.994 -21.876 1.00 14.50 55 HIS B N 1
ATOM 1449 C CA . HIS B 1 55 ? 12.396 25.006 -21.918 1.00 15.32 55 HIS B CA 1
ATOM 1450 C C . HIS B 1 55 ? 11.308 24.708 -22.926 1.00 15.90 55 HIS B C 1
ATOM 1451 O O . HIS B 1 55 ? 11.548 24.697 -24.128 1.00 15.05 55 HIS B O 1
ATOM 1458 N N . PHE B 1 56 ? 10.089 24.537 -22.405 1.00 16.17 56 PHE B N 1
ATOM 1459 C CA . PHE B 1 56 ? 8.910 24.339 -23.240 1.00 16.45 56 PHE B CA 1
ATOM 1460 C C . PHE B 1 56 ? 8.127 25.642 -23.403 1.00 17.00 56 PHE B C 1
ATOM 1461 O O . PHE B 1 56 ? 7.617 26.176 -22.417 1.00 17.86 56 PHE B O 1
ATOM 1469 N N . GLU B 1 57 ? 8.116 26.173 -24.610 1.00 19.34 57 GLU B N 1
ATOM 1470 C CA . GLU B 1 57 ? 7.419 27.433 -24.854 1.00 21.37 57 GLU B CA 1
ATOM 1471 C C . GLU B 1 57 ? 5.955 27.199 -25.110 1.00 21.32 57 GLU B C 1
ATOM 1472 O O . GLU B 1 57 ? 5.169 28.115 -25.051 1.00 22.78 57 GLU B O 1
ATOM 1478 N N . ARG B 1 58 ? 5.586 25.975 -25.425 1.00 20.58 58 ARG B N 1
ATOM 1479 C CA . ARG B 1 58 ? 4.205 25.590 -25.563 1.00 21.29 58 ARG B CA 1
ATOM 1480 C C . ARG B 1 58 ? 3.995 24.167 -24.993 1.00 20.80 58 ARG B C 1
ATOM 1481 O O . ARG B 1 58 ? 4.957 23.465 -24.694 1.00 20.08 58 ARG B O 1
ATOM 1489 N N . ASP B 1 59 ? 2.743 23.749 -24.852 1.00 20.86 59 ASP B N 1
ATOM 1490 C CA . ASP B 1 59 ? 2.449 22.456 -24.217 1.00 20.33 59 ASP B CA 1
ATOM 1491 C C . ASP B 1 59 ? 2.961 21.364 -25.117 1.00 19.70 59 ASP B C 1
ATOM 1492 O O . ASP B 1 59 ? 2.751 21.434 -26.341 1.00 19.64 59 ASP B O 1
ATOM 1497 N N . ALA B 1 60 ? 3.615 20.367 -24.533 1.00 18.64 60 ALA B N 1
ATOM 1498 C CA . ALA B 1 60 ? 3.951 19.133 -25.299 1.00 18.41 60 ALA B CA 1
ATOM 1499 C C . ALA B 1 60 ? 2.875 18.068 -25.091 1.00 17.80 60 ALA B C 1
ATOM 1500 O O . ALA B 1 60 ? 2.371 17.911 -23.952 1.00 18.02 60 ALA B O 1
ATOM 1502 N N . SER B 1 61 ? 2.615 17.290 -26.129 1.00 17.73 61 SER B N 1
ATOM 1503 C CA . SER B 1 61 ? 1.600 16.200 -26.069 1.00 17.64 61 SER B CA 1
ATOM 1504 C C . SER B 1 61 ? 2.151 14.794 -26.326 1.00 17.45 61 SER B C 1
ATOM 1505 O O . SER B 1 61 ? 1.499 13.817 -26.019 1.00 15.76 61 SER B O 1
ATOM 1508 N N . SER B 1 62 ? 3.393 14.698 -26.806 1.00 16.75 62 SER B N 1
ATOM 1509 C CA . SER B 1 62 ? 4.005 13.386 -27.010 1.00 17.05 62 SER B CA 1
ATOM 1510 C C . SER B 1 62 ? 5.528 13.537 -27.042 1.00 15.36 62 SER B C 1
ATOM 1511 O O . SER B 1 62 ? 6.045 14.634 -27.106 1.00 13.91 62 SER B O 1
ATOM 1514 N N . ILE B 1 63 ? 6.192 12.413 -26.890 1.00 15.35 63 ILE B N 1
ATOM 1515 C CA . ILE B 1 63 ? 7.626 12.289 -26.979 1.00 14.53 63 ILE B CA 1
ATOM 1516 C C . ILE B 1 63 ? 7.908 11.171 -27.969 1.00 15.33 63 ILE B C 1
ATOM 1517 O O . ILE B 1 63 ? 7.161 10.196 -28.047 1.00 15.45 63 ILE B O 1
ATOM 1522 N N . GLU B 1 64 ? 8.974 11.354 -28.751 1.00 13.72 64 GLU B N 1
ATOM 1523 C CA . GLU B 1 64 ? 9.457 10.405 -29.701 1.00 14.66 64 GLU B CA 1
ATOM 1524 C C . GLU B 1 64 ? 10.875 10.069 -29.297 1.00 13.93 64 GLU B C 1
ATOM 1525 O O . GLU B 1 64 ? 11.662 10.961 -28.977 1.00 13.86 64 GLU B O 1
ATOM 1536 N N . VAL B 1 65 ? 11.187 8.771 -29.260 1.00 13.39 65 VAL B N 1
ATOM 1537 C CA . VAL B 1 65 ? 12.486 8.326 -28.749 1.00 12.67 65 VAL B CA 1
ATOM 1538 C C . VAL B 1 65 ? 13.067 7.279 -29.677 1.00 13.33 65 VAL B C 1
ATOM 1539 O O . VAL B 1 65 ? 12.349 6.345 -30.092 1.00 13.49 65 VAL B O 1
ATOM 1543 N N . ARG B 1 66 ? 14.346 7.432 -29.998 1.00 13.28 66 ARG B N 1
ATOM 1544 C CA . ARG B 1 66 ? 15.053 6.537 -30.876 1.00 12.48 66 ARG B CA 1
ATOM 1545 C C . ARG B 1 66 ? 15.770 5.484 -29.973 1.00 12.91 66 ARG B C 1
ATOM 1546 O O . ARG B 1 66 ? 16.673 5.818 -29.196 1.00 10.57 66 ARG B O 1
ATOM 1554 N N . VAL B 1 67 ? 15.358 4.239 -30.115 1.00 12.37 67 VAL B N 1
ATOM 1555 C CA . VAL B 1 67 ? 15.692 3.164 -29.189 1.00 13.29 67 VAL B CA 1
ATOM 1556 C C . VAL B 1 67 ? 16.098 1.875 -29.928 1.00 13.34 67 VAL B C 1
ATOM 1557 O O . VAL B 1 67 ? 15.734 1.685 -31.076 1.00 12.18 67 VAL B O 1
ATOM 1561 N N . ALA B 1 68 ? 16.850 1.041 -29.219 1.00 12.78 68 ALA B N 1
ATOM 1562 C CA . ALA B 1 68 ? 17.178 -0.307 -29.676 1.00 12.95 68 ALA B CA 1
ATOM 1563 C C . ALA B 1 68 ? 17.239 -1.213 -28.471 1.00 12.12 68 ALA B C 1
ATOM 1564 O O . ALA B 1 68 ? 17.548 -0.764 -27.358 1.00 12.76 68 ALA B O 1
ATOM 1566 N N . SER B 1 69 ? 16.944 -2.488 -28.683 1.00 12.68 69 SER B N 1
ATOM 1567 C CA . SER B 1 69 ? 17.070 -3.463 -27.601 1.00 13.25 69 SER B CA 1
ATOM 1568 C C . SER B 1 69 ? 17.212 -4.861 -28.145 1.00 12.79 69 SER B C 1
ATOM 1569 O O . SER B 1 69 ? 16.484 -5.229 -29.046 1.00 15.04 69 SER B O 1
ATOM 1572 N N . ASP B 1 70 ? 18.096 -5.629 -27.531 1.00 13.83 70 ASP B N 1
ATOM 1573 C CA . ASP B 1 70 ? 18.237 -7.049 -27.859 1.00 14.11 70 ASP B CA 1
ATOM 1574 C C . ASP B 1 70 ? 17.486 -7.916 -26.850 1.00 15.10 70 ASP B C 1
ATOM 1575 O O . ASP B 1 70 ? 17.633 -9.118 -26.842 1.00 15.57 70 ASP B O 1
ATOM 1580 N N . THR B 1 71 ? 16.802 -7.294 -25.910 1.00 14.28 71 THR B N 1
ATOM 1581 C CA . THR B 1 71 ? 16.063 -8.013 -24.862 1.00 14.15 71 THR B CA 1
ATOM 1582 C C . THR B 1 71 ? 14.577 -7.691 -24.971 1.00 15.07 71 THR B C 1
ATOM 1583 O O . THR B 1 71 ? 14.151 -7.092 -25.929 1.00 16.08 71 THR B O 1
ATOM 1587 N N . PRO B 1 72 ? 13.754 -8.147 -24.035 1.00 15.42 72 PRO B N 1
ATOM 1588 C CA . PRO B 1 72 ? 12.337 -7.775 -24.043 1.00 15.20 72 PRO B CA 1
ATOM 1589 C C . PRO B 1 72 ? 12.036 -6.258 -23.948 1.00 14.70 72 PRO B C 1
ATOM 1590 O O . PRO B 1 72 ? 10.913 -5.827 -24.208 1.00 15.40 72 PRO B O 1
ATOM 1594 N N . GLY B 1 73 ? 13.017 -5.455 -23.567 1.00 13.84 73 GLY B N 1
ATOM 1595 C CA . GLY B 1 73 ? 12.793 -4.045 -23.521 1.00 14.03 73 GLY B CA 1
ATOM 1596 C C . GLY B 1 73 ? 12.265 -3.616 -22.188 1.00 14.14 73 GLY B C 1
ATOM 1597 O O . GLY B 1 73 ? 12.568 -4.201 -21.138 1.00 14.18 73 GLY B O 1
ATOM 1598 N N . GLY B 1 74 ? 11.517 -2.530 -22.191 1.00 13.78 74 GLY B N 1
ATOM 1599 C CA . GLY B 1 74 ? 10.946 -2.031 -20.980 1.00 14.58 74 GLY B CA 1
ATOM 1600 C C . GLY B 1 74 ? 10.262 -0.743 -21.276 1.00 15.38 74 GLY B C 1
ATOM 1601 O O . GLY B 1 74 ? 9.526 -0.639 -22.274 1.00 14.60 74 GLY B O 1
ATOM 1602 N N . ARG B 1 75 ? 10.416 0.222 -20.393 1.00 14.69 75 ARG B N 1
ATOM 1603 C CA . ARG B 1 75 ? 9.743 1.459 -20.642 1.00 16.13 75 ARG B CA 1
ATOM 1604 C C . ARG B 1 75 ? 10.510 2.633 -20.108 1.00 14.62 75 ARG B C 1
ATOM 1605 O O . ARG B 1 75 ? 11.432 2.472 -19.281 1.00 14.34 75 ARG B O 1
ATOM 1613 N N . ILE B 1 76 ? 10.128 3.818 -20.617 1.00 12.90 76 ILE B N 1
ATOM 1614 C CA . ILE B 1 76 ? 10.755 5.060 -20.227 1.00 13.48 76 ILE B CA 1
ATOM 1615 C C . ILE B 1 76 ? 9.665 5.937 -19.611 1.00 12.13 76 ILE B C 1
ATOM 1616 O O . ILE B 1 76 ? 8.619 6.210 -20.226 1.00 13.00 76 ILE B O 1
ATOM 1621 N N . GLU B 1 77 ? 9.899 6.313 -18.362 1.00 10.88 77 GLU B N 1
ATOM 1622 C CA . GLU B 1 77 ? 9.036 7.225 -17.656 1.00 11.79 77 GLU B CA 1
ATOM 1623 C C . GLU B 1 77 ? 9.599 8.640 -17.811 1.00 11.99 77 GLU B C 1
ATOM 1624 O O . GLU B 1 77 ? 10.777 8.877 -17.582 1.00 12.07 77 GLU B O 1
ATOM 1630 N N . ILE B 1 78 ? 8.737 9.585 -18.098 1.00 13.17 78 ILE B N 1
ATOM 1631 C CA . ILE B 1 78 ? 9.156 10.964 -18.216 1.00 14.11 78 ILE B CA 1
ATOM 1632 C C . ILE B 1 78 ? 8.739 11.694 -16.930 1.00 14.57 78 ILE B C 1
ATOM 1633 O O . ILE B 1 78 ? 7.539 11.805 -16.629 1.00 13.93 78 ILE B O 1
ATOM 1638 N N . ARG B 1 79 ? 9.723 12.220 -16.220 1.00 13.31 79 ARG B N 1
ATOM 1639 C CA . ARG B 1 79 ? 9.529 12.916 -14.946 1.00 13.33 79 ARG B CA 1
ATOM 1640 C C . ARG B 1 79 ? 10.298 14.221 -14.936 1.00 13.80 79 ARG B C 1
ATOM 1641 O O . ARG B 1 79 ? 11.199 14.388 -15.728 1.00 14.43 79 ARG B O 1
ATOM 1649 N N . THR B 1 80 ? 9.942 15.140 -14.061 1.00 13.31 80 THR B N 1
ATOM 1650 C CA . THR B 1 80 ? 10.740 16.375 -13.949 1.00 14.24 80 THR B CA 1
ATOM 1651 C C . THR B 1 80 ? 11.075 16.670 -12.517 1.00 14.71 80 THR B C 1
ATOM 1652 O O . THR B 1 80 ? 10.456 16.175 -11.592 1.00 13.76 80 THR B O 1
ATOM 1656 N N . GLY B 1 81 ? 12.073 17.511 -12.361 1.00 15.72 81 GLY B N 1
ATOM 1657 C CA . GLY B 1 81 ? 12.501 17.967 -11.037 1.00 16.07 81 GLY B CA 1
ATOM 1658 C C . GLY B 1 81 ? 13.436 17.032 -10.285 1.00 15.94 81 GLY B C 1
ATOM 1659 O O . GLY B 1 81 ? 14.430 17.484 -9.712 1.00 16.24 81 GLY B O 1
ATOM 1660 N N . SER B 1 82 ? 13.104 15.746 -10.244 1.00 14.57 82 SER B N 1
ATOM 1661 C CA . SER B 1 82 ? 13.948 14.734 -9.655 1.00 14.74 82 SER B CA 1
ATOM 1662 C C . SER B 1 82 ? 13.532 13.404 -10.225 1.00 14.82 82 SER B C 1
ATOM 1663 O O . SER B 1 82 ? 12.512 13.344 -10.924 1.00 13.13 82 SER B O 1
ATOM 1666 N N . PRO B 1 83 ? 14.277 12.344 -9.932 1.00 15.06 83 PRO B N 1
ATOM 1667 C CA . PRO B 1 83 ? 13.908 11.018 -10.498 1.00 14.90 83 PRO B CA 1
ATOM 1668 C C . PRO B 1 83 ? 12.576 10.516 -9.975 1.00 15.31 83 PRO B C 1
ATOM 1669 O O . PRO B 1 83 ? 12.028 9.577 -10.587 1.00 15.12 83 PRO B O 1
ATOM 1673 N N . THR B 1 84 ? 12.085 11.108 -8.853 1.00 14.48 84 THR B N 1
ATOM 1674 C CA . THR B 1 84 ? 10.776 10.732 -8.296 1.00 14.08 84 THR B CA 1
ATOM 1675 C C . THR B 1 84 ? 9.653 11.723 -8.652 1.00 13.96 84 THR B C 1
ATOM 1676 O O . THR B 1 84 ? 8.520 11.538 -8.229 1.00 13.07 84 THR B O 1
ATOM 1680 N N . GLY B 1 85 ? 9.947 12.741 -9.432 1.00 13.18 85 GLY B N 1
ATOM 1681 C CA . GLY B 1 85 ? 8.931 13.755 -9.737 1.00 13.33 85 GLY B CA 1
ATOM 1682 C C . GLY B 1 85 ? 7.775 13.214 -10.500 1.00 12.51 85 GLY B C 1
ATOM 1683 O O . GLY B 1 85 ? 7.832 12.129 -11.071 1.00 11.93 85 GLY B O 1
ATOM 1684 N N . THR B 1 86 ? 6.671 13.940 -10.433 1.00 14.77 86 THR B N 1
ATOM 1685 C CA . THR B 1 86 ? 5.439 13.444 -11.045 1.00 13.92 86 THR B CA 1
ATOM 1686 C C . THR B 1 86 ? 5.620 12.949 -12.493 1.00 13.97 86 THR B C 1
ATOM 1687 O O . THR B 1 86 ? 6.216 13.632 -13.321 1.00 14.29 86 THR B O 1
ATOM 1691 N N . LEU B 1 87 ? 5.092 11.769 -12.764 1.00 12.70 87 LEU B N 1
ATOM 1692 C CA . LEU B 1 87 ? 5.054 11.155 -14.082 1.00 14.12 87 LEU B CA 1
ATOM 1693 C C . LEU B 1 87 ? 4.256 11.986 -15.059 1.00 14.20 87 LEU B C 1
ATOM 1694 O O . LEU B 1 87 ? 3.056 12.198 -14.851 1.00 13.87 87 LEU B O 1
ATOM 1699 N N . LEU B 1 88 ? 4.932 12.458 -16.103 1.00 13.01 88 LEU B N 1
ATOM 1700 C CA . LEU B 1 88 ? 4.282 13.235 -17.187 1.00 13.80 88 LEU B CA 1
ATOM 1701 C C . LEU B 1 88 ? 3.847 12.416 -18.391 1.00 13.66 88 LEU B C 1
ATOM 1702 O O . LEU B 1 88 ? 3.039 12.888 -19.188 1.00 14.61 88 LEU B O 1
ATOM 1707 N N . GLY B 1 89 ? 4.415 11.205 -18.549 1.00 12.43 89 GLY B N 1
ATOM 1708 C CA . GLY B 1 89 ? 4.101 10.341 -19.648 1.00 13.75 89 GLY B CA 1
ATOM 1709 C C . GLY B 1 89 ? 5.059 9.181 -19.609 1.00 14.43 89 GLY B C 1
ATOM 1710 O O . GLY B 1 89 ? 6.010 9.165 -18.841 1.00 14.44 89 GLY B O 1
ATOM 1711 N N . ASP B 1 90 ? 4.775 8.151 -20.378 1.00 15.80 90 ASP B N 1
ATOM 1712 C CA . ASP B 1 90 ? 5.771 7.080 -20.549 1.00 16.66 90 ASP B CA 1
ATOM 1713 C C . ASP B 1 90 ? 5.758 6.554 -21.949 1.00 15.83 90 ASP B C 1
ATOM 1714 O O . ASP B 1 90 ? 4.895 6.931 -22.768 1.00 15.18 90 ASP B O 1
ATOM 1719 N N . VAL B 1 91 ? 6.762 5.753 -22.230 1.00 15.97 91 VAL B N 1
ATOM 1720 C CA . VAL B 1 91 ? 6.966 5.181 -23.575 1.00 15.86 91 VAL B CA 1
ATOM 1721 C C . VAL B 1 91 ? 7.330 3.727 -23.445 1.00 16.02 91 VAL B C 1
ATOM 1722 O O . VAL B 1 91 ? 8.207 3.386 -22.655 1.00 14.33 91 VAL B O 1
ATOM 1726 N N . GLN B 1 92 ? 6.668 2.882 -24.215 1.00 15.08 92 GLN B N 1
ATOM 1727 C CA . GLN B 1 92 ? 7.015 1.457 -24.238 1.00 15.94 92 GLN B CA 1
ATOM 1728 C C . GLN B 1 92 ? 8.129 1.166 -25.252 1.00 15.43 92 GLN B C 1
ATOM 1729 O O . GLN B 1 92 ? 8.078 1.616 -26.393 1.00 16.09 92 GLN B O 1
ATOM 1735 N N . VAL B 1 93 ? 9.139 0.433 -24.829 1.00 15.39 93 VAL B N 1
ATOM 1736 C CA . VAL B 1 93 ? 10.251 0.102 -25.672 1.00 14.75 93 VAL B CA 1
ATOM 1737 C C . VAL B 1 93 ? 10.280 -1.426 -25.842 1.00 15.09 93 VAL B C 1
ATOM 1738 O O . VAL B 1 93 ? 10.475 -2.172 -24.869 1.00 15.25 93 VAL B O 1
ATOM 1742 N N . PRO B 1 94 ? 10.103 -1.877 -27.080 1.00 15.77 94 PRO B N 1
ATOM 1743 C CA . PRO B 1 94 ? 10.078 -3.295 -27.377 1.00 16.77 94 PRO B CA 1
ATOM 1744 C C . PRO B 1 94 ? 11.451 -3.836 -27.694 1.00 16.62 94 PRO B C 1
ATOM 1745 O O . PRO B 1 94 ? 12.420 -3.110 -27.900 1.00 15.33 94 PRO B O 1
ATOM 1749 N N . ASN B 1 95 ? 11.514 -5.157 -27.774 1.00 16.35 95 ASN B N 1
ATOM 1750 C CA . ASN B 1 95 ? 12.627 -5.770 -28.448 1.00 16.27 95 ASN B CA 1
ATOM 1751 C C . ASN B 1 95 ? 12.671 -5.261 -29.867 1.00 15.86 95 ASN B C 1
ATOM 1752 O O . ASN B 1 95 ? 11.622 -5.250 -30.553 1.00 17.82 95 ASN B O 1
ATOM 1757 N N . THR B 1 96 ? 13.855 -4.847 -30.317 1.00 13.48 96 THR B N 1
ATOM 1758 C CA . THR B 1 96 ? 13.980 -4.305 -31.684 1.00 15.25 96 THR B CA 1
ATOM 1759 C C . THR B 1 96 ? 14.830 -5.202 -32.586 1.00 16.23 96 THR B C 1
ATOM 1760 O O . THR B 1 96 ? 15.062 -4.859 -33.765 1.00 16.74 96 THR B O 1
ATOM 1764 N N . GLY B 1 97 ? 15.310 -6.322 -32.045 1.00 17.53 97 GLY B N 1
ATOM 1765 C CA . GLY B 1 97 ? 16.095 -7.265 -32.832 1.00 17.70 97 GLY B CA 1
ATOM 1766 C C . GLY B 1 97 ? 17.597 -7.160 -32.663 1.00 17.50 97 GLY B C 1
ATOM 1767 O O . GLY B 1 97 ? 18.344 -7.989 -33.198 1.00 18.88 97 GLY B O 1
ATOM 1768 N N . GLY B 1 98 ? 18.072 -6.237 -31.825 1.00 15.25 98 GLY B N 1
ATOM 1769 C CA . GLY B 1 98 ? 19.496 -6.082 -31.582 1.00 15.46 98 GLY B CA 1
ATOM 1770 C C . GLY B 1 98 ? 19.840 -4.767 -30.893 1.00 14.90 98 GLY B C 1
ATOM 1771 O O . GLY B 1 98 ? 19.050 -3.861 -30.936 1.00 14.52 98 GLY B O 1
ATOM 1772 N N . TRP B 1 99 ? 21.022 -4.671 -30.330 1.00 15.28 99 TRP B N 1
ATOM 1773 C CA . TRP B 1 99 ? 21.440 -3.472 -29.582 1.00 14.38 99 TRP B CA 1
ATOM 1774 C C . TRP B 1 99 ? 21.694 -2.268 -30.471 1.00 14.42 99 TRP B C 1
ATOM 1775 O O . TRP B 1 99 ? 21.720 -1.101 -29.992 1.00 14.43 99 TRP B O 1
ATOM 1786 N N . GLN B 1 100 ? 21.888 -2.546 -31.772 1.00 13.37 100 GLN B N 1
ATOM 1787 C CA . GLN B 1 100 ? 22.061 -1.495 -32.765 1.00 14.74 100 GLN B CA 1
ATOM 1788 C C . GLN B 1 100 ? 21.046 -1.613 -33.883 1.00 15.44 100 GLN B C 1
ATOM 1789 O O . GLN B 1 100 ? 21.264 -1.122 -35.016 1.00 17.45 100 GLN B O 1
ATOM 1795 N N . GLN B 1 101 ? 19.890 -2.189 -33.547 1.00 15.94 101 GLN B N 1
ATOM 1796 C CA . GLN B 1 101 ? 18.731 -2.247 -34.461 1.00 16.24 101 GLN B CA 1
ATOM 1797 C C . GLN B 1 101 ? 17.719 -1.162 -34.012 1.00 15.46 101 GLN B C 1
ATOM 1798 O O . GLN B 1 101 ? 16.941 -1.382 -33.072 1.00 14.61 101 GLN B O 1
ATOM 1804 N N . TRP B 1 102 ? 17.788 0.017 -34.631 1.00 15.54 102 TRP B N 1
ATOM 1805 C CA . TRP B 1 102 ? 17.144 1.216 -34.095 1.00 15.42 102 TRP B CA 1
ATOM 1806 C C . TRP B 1 102 ? 15.723 1.376 -34.676 1.00 16.57 102 TRP B C 1
ATOM 1807 O O . TRP B 1 102 ? 15.486 1.053 -35.832 1.00 16.40 102 TRP B O 1
ATOM 1818 N N . GLN B 1 103 ? 14.814 1.881 -33.850 1.00 14.69 103 GLN B N 1
ATOM 1819 C CA . GLN B 1 103 ? 13.427 2.175 -34.171 1.00 16.00 103 GLN B CA 1
ATOM 1820 C C . GLN B 1 103 ? 13.073 3.442 -33.410 1.00 15.15 103 GLN B C 1
ATOM 1821 O O . GLN B 1 103 ? 13.680 3.702 -32.366 1.00 14.62 103 GLN B O 1
ATOM 1827 N N . THR B 1 104 ? 12.054 4.164 -33.885 1.00 13.94 104 THR B N 1
ATOM 1828 C CA . THR B 1 104 ? 11.508 5.302 -33.201 1.00 15.41 104 THR B CA 1
ATOM 1829 C C . THR B 1 104 ? 10.190 4.860 -32.584 1.00 15.93 104 THR B C 1
ATOM 1830 O O . THR B 1 104 ? 9.294 4.339 -33.273 1.00 17.03 104 THR B O 1
ATOM 1834 N N . VAL B 1 105 ? 10.063 5.120 -31.302 1.00 15.47 105 VAL B N 1
ATOM 1835 C CA . VAL B 1 105 ? 8.809 4.856 -30.581 1.00 14.90 105 VAL B CA 1
ATOM 1836 C C . VAL B 1 105 ? 8.262 6.150 -29.984 1.00 15.45 105 VAL B C 1
ATOM 1837 O O . VAL B 1 105 ? 8.976 7.114 -29.896 1.00 15.14 105 VAL B O 1
ATOM 1841 N N . THR B 1 106 ? 6.984 6.171 -29.638 1.00 16.23 106 THR B N 1
ATOM 1842 C CA . THR B 1 106 ? 6.326 7.376 -29.126 1.00 16.18 106 THR B CA 1
ATOM 1843 C C . THR B 1 106 ? 5.424 7.068 -27.973 1.00 16.33 106 THR B C 1
ATOM 1844 O O . THR B 1 106 ? 4.918 5.933 -27.812 1.00 15.54 106 THR B O 1
ATOM 1848 N N . GLY B 1 107 ? 5.241 8.074 -27.129 1.00 15.43 107 GLY B N 1
ATOM 1849 C CA . GLY B 1 107 ? 4.296 7.955 -26.017 1.00 15.82 107 GLY B CA 1
ATOM 1850 C C . GLY B 1 107 ? 3.699 9.311 -25.775 1.00 16.32 107 GLY B C 1
ATOM 1851 O O . GLY B 1 107 ? 4.336 10.319 -26.057 1.00 15.35 107 GLY B O 1
ATOM 1852 N N . ASN B 1 108 ? 2.485 9.373 -25.2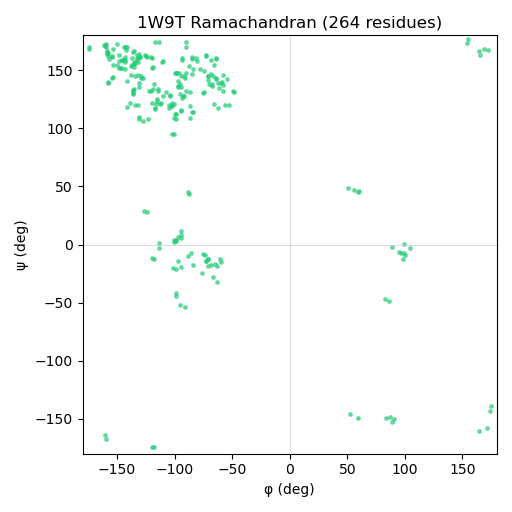62 1.00 16.84 108 ASN B N 1
ATOM 1853 C CA . ASN B 1 108 ? 1.895 10.625 -24.851 1.00 17.18 108 ASN B CA 1
ATOM 1854 C C . ASN B 1 108 ? 2.534 11.182 -23.617 1.00 16.22 108 ASN B C 1
ATOM 1855 O O . ASN B 1 108 ? 2.892 10.413 -22.684 1.00 16.39 108 ASN B O 1
ATOM 1860 N N . VAL B 1 109 ? 2.620 12.513 -23.570 1.00 15.78 109 VAL B N 1
ATOM 1861 C CA . VAL B 1 109 ? 3.006 13.201 -22.371 1.00 15.60 109 VAL B CA 1
ATOM 1862 C C . VAL B 1 109 ? 2.073 14.399 -22.198 1.00 16.24 109 VAL B C 1
ATOM 1863 O O . VAL B 1 109 ? 1.360 14.745 -23.145 1.00 16.00 109 VAL B O 1
ATOM 1867 N N . GLN B 1 110 ? 2.055 14.995 -21.015 1.00 16.05 110 GLN B N 1
ATOM 1868 C CA . GLN B 1 110 ? 1.387 16.265 -20.794 1.00 18.04 110 GLN B CA 1
ATOM 1869 C C . GLN B 1 110 ? 2.398 17.141 -20.054 1.00 16.54 110 GLN B C 1
ATOM 1870 O O . GLN B 1 110 ? 2.667 16.922 -18.908 1.00 17.77 110 GLN B O 1
ATOM 1876 N N . ILE B 1 111 ? 2.939 18.132 -20.747 1.00 16.57 111 ILE B N 1
ATOM 1877 C CA . ILE B 1 111 ? 3.878 19.050 -20.164 1.00 16.54 111 ILE B CA 1
ATOM 1878 C C . ILE B 1 111 ? 3.475 20.467 -20.503 1.00 17.57 111 ILE B C 1
ATOM 1879 O O . ILE B 1 111 ? 3.355 20.808 -21.671 1.00 18.14 111 ILE B O 1
ATOM 1884 N N . GLN B 1 112 ? 3.213 21.249 -19.472 1.00 18.90 112 GLN B N 1
ATOM 1885 C CA . GLN B 1 112 ? 2.855 22.659 -19.637 1.00 20.20 112 GLN B CA 1
ATOM 1886 C C . GLN B 1 112 ? 4.085 23.520 -19.861 1.00 19.28 112 GLN B C 1
ATOM 1887 O O . GLN B 1 112 ? 5.200 23.151 -19.492 1.00 18.00 112 GLN B O 1
ATOM 1893 N N . PRO B 1 113 ? 3.892 24.692 -20.455 1.00 19.54 113 PRO B N 1
ATOM 1894 C CA . PRO B 1 113 ? 5.015 25.575 -20.761 1.00 19.54 113 PRO B CA 1
ATOM 1895 C C . PRO B 1 113 ? 5.843 25.862 -19.478 1.00 19.53 113 PRO B C 1
ATOM 1896 O O . PRO B 1 113 ? 5.277 25.958 -18.382 1.00 19.95 113 PRO B O 1
ATOM 1900 N N . GLY B 1 114 ? 7.155 25.945 -19.600 1.00 19.24 114 GLY B N 1
ATOM 1901 C CA . GLY B 1 114 ? 7.992 26.164 -18.432 1.00 18.98 114 GLY B CA 1
ATOM 1902 C C . GLY B 1 114 ? 9.373 25.624 -18.673 1.00 17.89 114 GLY B C 1
ATOM 1903 O O . GLY B 1 114 ? 9.634 25.087 -19.740 1.00 17.89 114 GLY B O 1
ATOM 1904 N N . THR B 1 115 ? 10.254 25.828 -17.697 1.00 17.24 115 THR B N 1
ATOM 1905 C CA . THR B 1 115 ? 11.615 25.287 -17.755 1.00 16.47 115 THR B CA 1
ATOM 1906 C C . THR B 1 115 ? 11.797 24.187 -16.735 1.00 16.05 115 THR B C 1
ATOM 1907 O O . THR B 1 115 ? 11.481 24.383 -15.554 1.00 16.89 115 THR B O 1
ATOM 1911 N N . TYR B 1 116 ? 12.282 23.019 -17.170 1.00 15.65 116 TYR B N 1
ATOM 1912 C CA . TYR B 1 116 ? 12.347 21.900 -16.294 1.00 15.10 116 TYR B CA 1
ATOM 1913 C C . TYR B 1 116 ? 13.696 21.163 -16.392 1.00 15.96 116 TYR B C 1
ATOM 1914 O O . TYR B 1 116 ? 14.348 21.143 -17.433 1.00 15.51 116 TYR B O 1
ATOM 1923 N N . ASP B 1 117 ? 14.028 20.478 -15.307 1.00 15.16 117 ASP B N 1
ATOM 1924 C CA . ASP B 1 117 ? 15.006 19.394 -15.321 1.00 15.54 117 ASP B CA 1
ATOM 1925 C C . ASP B 1 117 ? 14.240 18.122 -15.698 1.00 14.66 117 ASP B C 1
ATOM 1926 O O . ASP B 1 117 ? 13.400 17.673 -14.934 1.00 15.36 117 ASP B O 1
ATOM 1931 N N . VAL B 1 118 ? 14.487 17.633 -16.902 1.00 13.65 118 VAL B N 1
ATOM 1932 C CA . VAL B 1 118 ? 13.803 16.468 -17.418 1.00 13.50 118 VAL B CA 1
ATOM 1933 C C . VAL B 1 118 ? 14.547 15.198 -17.128 1.00 13.01 118 VAL B C 1
ATOM 1934 O O . VAL B 1 118 ? 15.747 15.089 -17.404 1.00 13.20 118 VAL B O 1
ATOM 1938 N N . TYR B 1 119 ? 13.864 14.223 -16.549 1.00 12.91 119 TYR B N 1
ATOM 1939 C CA . TYR B 1 119 ? 14.487 12.923 -16.267 1.00 11.89 119 TYR B CA 1
ATOM 1940 C C . TYR B 1 119 ? 13.797 11.869 -17.124 1.00 13.34 119 TYR B C 1
ATOM 1941 O O . TYR B 1 119 ? 12.553 11.795 -17.204 1.00 13.42 119 TYR B O 1
ATOM 1950 N N . LEU B 1 120 ? 14.604 11.026 -17.755 1.00 12.22 120 LEU B N 1
ATOM 1951 C CA . LEU B 1 120 ? 14.088 9.778 -18.331 1.00 13.73 120 LEU B CA 1
ATOM 1952 C C . LEU B 1 120 ? 14.478 8.681 -17.388 1.00 13.18 120 LEU B C 1
ATOM 1953 O O . LEU B 1 120 ? 15.679 8.524 -17.084 1.00 12.08 120 LEU B O 1
ATOM 1958 N N . VAL B 1 121 ? 13.496 7.949 -16.884 1.00 13.04 121 VAL B N 1
ATOM 1959 C CA . VAL B 1 121 ? 13.716 6.886 -15.857 1.00 12.77 121 VAL B CA 1
ATOM 1960 C C . VAL B 1 121 ? 13.344 5.585 -16.490 1.00 12.09 121 VAL B C 1
ATOM 1961 O O . VAL B 1 121 ? 12.239 5.420 -17.028 1.00 12.54 121 VAL B O 1
ATOM 1965 N N . PHE B 1 122 ? 14.280 4.659 -16.495 1.00 12.33 122 PHE B N 1
ATOM 1966 C CA . PHE B 1 122 ? 14.135 3.419 -17.263 1.00 11.24 122 PHE B CA 1
ATOM 1967 C C . PHE B 1 122 ? 13.627 2.312 -16.308 1.00 12.54 122 PHE B C 1
ATOM 1968 O O . PHE B 1 122 ? 14.075 2.189 -15.147 1.00 12.72 122 PHE B O 1
ATOM 1976 N N . LYS B 1 123 ? 12.649 1.560 -16.806 1.00 11.27 123 LYS B N 1
ATOM 1977 C CA . LYS B 1 123 ? 11.936 0.566 -15.987 1.00 11.77 123 LYS B CA 1
ATOM 1978 C C . LYS B 1 123 ? 11.693 -0.734 -16.730 1.00 12.67 123 LYS B C 1
ATOM 1979 O O . LYS B 1 123 ? 11.403 -0.758 -17.940 1.00 14.23 123 LYS B O 1
ATOM 1985 N N . GLY B 1 124 ? 11.727 -1.834 -15.996 1.00 12.77 124 GLY B N 1
ATOM 1986 C CA . GLY B 1 124 ? 11.497 -3.159 -16.583 1.00 14.74 124 GLY B CA 1
ATOM 1987 C C . GLY B 1 124 ? 11.949 -4.231 -15.651 1.00 14.36 124 GLY B C 1
ATOM 1988 O O . GLY B 1 124 ? 12.148 -3.994 -14.477 1.00 14.51 124 GLY B O 1
ATOM 1989 N N . SER B 1 125 ? 12.181 -5.425 -16.187 1.00 14.95 125 SER B N 1
ATOM 1990 C CA . SER B 1 125 ? 12.682 -6.489 -15.365 1.00 15.41 125 SER B CA 1
ATOM 1991 C C . SER B 1 125 ? 14.071 -6.102 -14.873 1.00 15.80 125 SER B C 1
ATOM 1992 O O . SER B 1 125 ? 14.864 -5.526 -15.623 1.00 14.50 125 SER B O 1
ATOM 1995 N N . PRO B 1 126 ? 14.393 -6.439 -13.650 1.00 16.67 126 PRO B N 1
ATOM 1996 C CA . PRO B 1 126 ? 15.739 -6.192 -13.125 1.00 17.76 126 PRO B CA 1
ATOM 1997 C C . PRO B 1 126 ? 16.767 -7.172 -13.661 1.00 17.75 126 PRO B C 1
ATOM 1998 O O . PRO B 1 126 ? 17.970 -6.988 -13.411 1.00 18.74 126 PRO B O 1
ATOM 2002 N N . GLU B 1 127 ? 16.319 -8.207 -14.374 1.00 17.71 127 GLU B N 1
ATOM 2003 C CA . GLU B 1 127 ? 17.187 -9.322 -14.717 1.00 18.82 127 GLU B CA 1
ATOM 2004 C C . GLU B 1 127 ? 18.032 -9.188 -15.955 1.00 18.44 127 GLU B C 1
ATOM 2005 O O . GLU B 1 127 ? 18.849 -10.082 -16.264 1.00 18.32 127 GLU B O 1
ATOM 2011 N N . TYR B 1 128 ? 17.807 -8.125 -16.724 1.00 17.86 128 TYR B N 1
ATOM 2012 C CA . TYR B 1 128 ? 18.498 -7.994 -18.022 1.00 16.16 128 TYR B CA 1
ATOM 2013 C C . TYR B 1 128 ? 18.597 -6.529 -18.350 1.00 16.52 128 TYR B C 1
ATOM 2014 O O . TYR B 1 128 ? 17.784 -5.707 -17.836 1.00 16.08 128 TYR B O 1
ATOM 2023 N N . ASP B 1 129 ? 19.597 -6.180 -19.150 1.00 15.61 129 ASP B N 1
ATOM 2024 C CA . ASP B 1 129 ? 19.732 -4.790 -19.656 1.00 15.02 129 ASP B CA 1
ATOM 2025 C C . ASP B 1 129 ? 18.531 -4.529 -20.597 1.00 14.34 129 ASP B C 1
ATOM 2026 O O . ASP B 1 129 ? 18.075 -5.396 -21.306 1.00 13.99 129 ASP B O 1
ATOM 2031 N N . LEU B 1 130 ? 18.031 -3.320 -20.602 1.00 13.10 130 LEU B N 1
ATOM 2032 C CA . LEU B 1 130 ? 16.713 -3.048 -21.138 1.00 12.90 130 LEU B CA 1
ATOM 2033 C C . LEU B 1 130 ? 16.747 -2.502 -22.540 1.00 13.46 130 LEU B C 1
ATOM 2034 O O . LEU B 1 130 ? 15.935 -2.905 -23.359 1.00 13.90 130 LEU B O 1
ATOM 2039 N N . MET B 1 131 ? 17.646 -1.558 -22.813 1.00 13.65 131 MET B N 1
ATOM 2040 C CA . MET B 1 131 ? 17.567 -0.827 -24.065 1.00 13.07 131 MET B CA 1
ATOM 2041 C C . MET B 1 131 ? 18.769 0.100 -24.222 1.00 12.41 131 MET B C 1
ATOM 2042 O O . MET B 1 131 ? 19.482 0.382 -23.255 1.00 11.93 131 MET B O 1
ATOM 2047 N N . ASN B 1 132 ? 18.870 0.646 -25.423 1.00 13.36 132 ASN B N 1
ATOM 2048 C CA . ASN B 1 132 ? 19.747 1.734 -25.768 1.00 13.18 132 ASN B CA 1
ATOM 2049 C C . ASN B 1 132 ? 18.913 2.911 -26.260 1.00 12.67 132 ASN B C 1
ATOM 2050 O O . ASN B 1 132 ? 17.806 2.711 -26.830 1.00 11.83 132 ASN B O 1
ATOM 2055 N N . VAL B 1 133 ? 19.431 4.134 -26.076 1.00 12.34 133 VAL B N 1
ATOM 2056 C CA . VAL B 1 133 ? 18.694 5.300 -26.527 1.00 11.59 133 VAL B CA 1
ATOM 2057 C C . VAL B 1 133 ? 19.674 6.269 -27.224 1.00 12.72 133 VAL B C 1
ATOM 2058 O O . VAL B 1 133 ? 20.753 6.580 -26.669 1.00 12.63 133 VAL B O 1
ATOM 2062 N N . ASN B 1 134 ? 19.296 6.685 -28.418 1.00 12.01 134 ASN B N 1
ATOM 2063 C CA . ASN B 1 134 ? 20.103 7.595 -29.237 1.00 12.19 134 ASN B CA 1
ATOM 2064 C C . ASN B 1 134 ? 19.725 9.064 -28.952 1.00 12.08 134 ASN B C 1
ATOM 2065 O O . ASN B 1 134 ? 20.589 9.885 -28.571 1.00 12.65 134 ASN B O 1
ATOM 2070 N N . TRP B 1 135 ? 18.428 9.384 -29.065 1.00 12.80 135 TRP B N 1
ATOM 2071 C CA . TRP B 1 135 ? 17.962 10.755 -28.897 1.00 11.73 135 TRP B CA 1
ATOM 2072 C C . TRP B 1 135 ? 16.483 10.699 -28.636 1.00 12.23 135 TRP B C 1
ATOM 2073 O O . TRP B 1 135 ? 15.868 9.635 -28.772 1.00 12.21 135 TRP B O 1
ATOM 2084 N N . PHE B 1 136 ? 15.913 11.853 -28.294 1.00 12.04 136 PHE B N 1
ATOM 2085 C CA . PHE B 1 136 ? 14.455 12.007 -28.078 1.00 12.04 136 PHE B CA 1
ATOM 2086 C C . PHE B 1 136 ? 14.040 13.411 -28.466 1.00 12.76 136 PHE B C 1
ATOM 2087 O O . PHE B 1 136 ? 14.877 14.333 -28.519 1.00 12.98 136 PHE B O 1
ATOM 2095 N N . VAL B 1 137 ? 12.750 13.589 -28.766 1.00 12.59 137 VAL B N 1
ATOM 2096 C CA . VAL B 1 137 ? 12.260 14.909 -29.131 1.00 12.54 137 VAL B CA 1
ATOM 2097 C C . VAL B 1 137 ? 10.805 14.933 -28.783 1.00 12.85 137 VAL B C 1
ATOM 2098 O O . VAL B 1 137 ? 10.118 13.885 -28.872 1.00 13.65 137 VAL B O 1
ATOM 2102 N N . PHE B 1 138 ? 10.365 16.092 -28.309 1.00 13.80 138 PHE B N 1
ATOM 2103 C CA . PHE B 1 138 ? 8.915 16.278 -27.974 1.00 14.30 138 PHE B CA 1
ATOM 2104 C C . PHE B 1 138 ? 8.141 16.873 -29.132 1.00 16.78 138 PHE B C 1
ATOM 2105 O O . PHE B 1 138 ? 8.723 17.488 -30.013 1.00 15.52 138 PHE B O 1
ATOM 2113 N N . ARG B 1 139 ? 6.819 16.705 -29.100 1.00 17.91 139 ARG B N 1
ATOM 2114 C CA . ARG B 1 139 ? 5.927 17.210 -30.137 1.00 21.22 139 ARG B CA 1
ATOM 2115 C C . ARG B 1 139 ? 4.805 17.955 -29.458 1.00 22.04 139 ARG B C 1
ATOM 2116 O O . ARG B 1 139 ? 4.316 17.575 -28.380 1.00 19.51 139 ARG B O 1
ATOM 2124 N N . ALA B 1 140 ? 4.439 19.071 -30.051 1.00 25.47 140 ALA B N 1
ATOM 2125 C CA . ALA B 1 140 ? 3.409 19.933 -29.438 1.00 27.41 140 ALA B CA 1
ATOM 2126 C C . ALA B 1 140 ? 2.033 19.751 -30.028 1.00 29.42 140 ALA B C 1
ATOM 2127 O O . ALA B 1 140 ? 1.884 19.183 -31.093 1.00 30.60 140 ALA B O 1
#

Secondary structure (DSSP, 8-state):
--B-TTS-EETT--SEEES-EEEE--STT--EEEE---TT-EEEEEEEEESS-EEEEEEEEEESSS-EEEEEEESSTTSPEEEEEEE---SEEEEEEEEEEEEEE-SEEEEEEEEEES-TTS---EEEEEEEE-/--B-TTS-EETT--SEEES-EEEE--STT--EEEE---TT-EEEEEEEEESS-EEEEEEEEEESSS-EEEEEEESSTTSPEEEEEEE---SEEEEEEEEEEEEEE-SEEEEEEEEEES-TTS---EEEEEEEE-

Foldseek 3Di:
DAAEQADKDFQVPFPDWPQWDKDWAPPPVIDIKIWRAAAFIKTKHFRHFDPAKFWKKKWKKADQDQAFKKFKAWDDSPHDTFKMWGDGHQNDQRNIDITMITGTDGGDTTTIMITTHDDRPDIHIMTGIMHTDD/DAAEQADKDFQVPFPDWFQWDKDWAPEPPIDIKIWRAAAFIKTKHFRYFAQAKFWKKKWKKADQDQAFKKFKAWDDSPHDTFKMWGDGHQNDQRNIDITMITGTGGGDTTTIMITTHDDRPDIHIMTGIMHTHD

InterPro domains:
  IPR005084 Carbohydrate binding module family 6 [PF03422] (799-922)
  IPR005084 Carbohydrate binding module family 6 [PS51175] (796-922)
  IPR005200 Endo-1,3(4)-beta-glucanase [PS52008] (28-722)
  IPR005200 Endo-1,3(4)-beta-glucanase [PTHR31983] (58-699)
  IPR006584 Cellulose binding, type IV [SM00606] (791-923)
  IPR008979 Galactose-binding-like domain superfamily [SSF49785] (792-922)
  IPR040451 Glycosyl hydrolase family 81, N-terminal [PF03639] (71-347)
  IPR040720 Glycosyl hydrolase family 81, C-terminal domain [PF17652] (384-698)
  IPR047569 Carbohydrate binding module family 56 [PF22184] (941-1013)
  IPR047569 Carbohydrate binding module family 56 [PS52005] (928-1020)